Protein AF-A0A816HHM7-F1 (afdb_monomer)

InterPro domains:
  IPR012878 Non-reducing end beta-L-arabinofuranosidase-like, GH127 catalytic domain [PF07944] (20-191)
  IPR049046 Non-reducing end beta-L-arabinofuranosidase-like, GH127 middle domain [PF20736] (207-279)

Sequence (283 aa):
RTSNTDWLLDLMHRIHKVSADWVHTTPTLHNVNFAQGFREPAFYSLVANPLDPTLVQATYQRYEDLVNQYGQFPSGGVAGDEVCRPDHTDPRQGLETCGFAEFMHSFHMLMRVTGDGYWIDRCELIGFNSFPATLDPFVARGTHYITCPNSIQLDDVKKSVFSDDWFPLLAYKPGVHQYRCCPHNYGIGWPYYTEEAWLATYDGGLCASLYTACQVTALVGENTGTKITIIEQTNYPYEENIQFRLQLPASVQFKLYLRIPNWCDKAPTVSINGQVVFDRKNT

Solvent-accessible surface area (backbone atoms only — not comparable to full-atom values): 15962 Å² total; per-residue (Å²): 134,79,80,94,51,70,64,55,57,57,46,50,57,48,48,64,72,72,47,80,54,43,64,86,46,79,84,54,50,36,37,45,65,31,31,65,43,39,52,47,31,39,59,48,39,79,73,44,80,74,78,49,74,64,29,42,50,19,22,53,48,50,52,48,58,48,39,74,67,24,28,89,40,94,36,58,50,38,21,16,36,60,44,46,47,89,98,45,57,52,58,75,35,13,30,28,38,38,25,52,32,34,37,35,52,40,17,51,54,44,24,72,70,68,70,45,64,68,34,41,48,51,25,49,40,23,58,78,42,47,50,57,71,28,35,40,94,84,78,56,63,25,40,29,47,34,48,35,89,57,72,91,72,47,53,90,52,60,48,88,87,50,85,67,46,88,46,36,41,45,19,66,43,58,83,67,78,93,58,60,64,42,84,67,43,48,72,49,37,65,56,49,55,61,62,53,18,58,39,82,41,97,81,25,20,40,28,43,60,47,85,56,66,44,73,50,75,50,64,33,23,75,88,91,36,50,72,33,36,40,38,36,49,43,58,46,94,83,38,93,60,76,46,77,46,78,48,64,91,62,95,79,68,61,51,78,45,70,64,76,58,84,86,59,80,64,64,60,68,42,60,62,98,84,43,77,79,44,45,60,82,83,110

Secondary structure (DSSP, 8-state):
--SS-THHHHHHHHHHHHS--TTT-----BHHHHHHHTTHHHHHTTT-SS--HHHHHHHHHHHHHHHHHH---TTS--S-BSB--TT--STT--EEHHHHHHHHHHHHHHHHHH--HHHHHHHHHHHHTTTGGGB-TTTS-EE-SEE-TT-----SS--TTSS-TTS-TT--EES--S--HHHHHGGGHHHHHHHTTEEE-TTS-EEE-S--SEEEEEEESSTT-EEEEEEEEE-TTS---EEEEEE-SS-----EEE---TT--S--EEEETTEEEEETT--

Mean predicted aligned error: 4.94 Å

Radius of gyration: 21.02 Å; Cα contacts (8 Å, |Δi|>4): 479; chains: 1; bounding box: 55×49×57 Å

Foldseek 3Di:
DDPPCPVVLVVLVVCCVPDDDLLPDQRFQQLLCLLQPLLSLLVSQVSDPPRDPSSLVSSVVSVCVQCVQFVP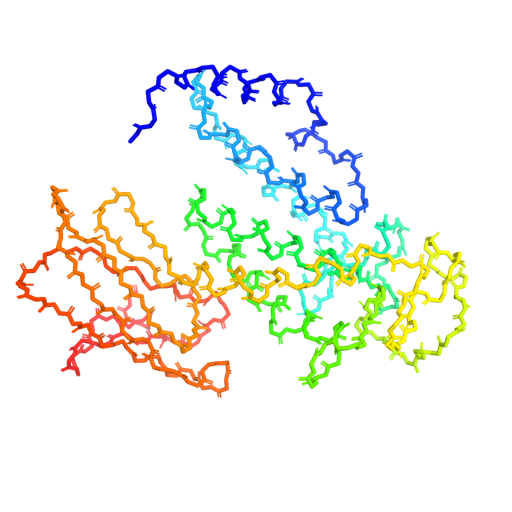QQLLFGLQQRGNDPPRNDQVRFHFLLSLQSLLVSLLVNCVRPVDLVSLLSNVSNVPGVNCQQADPPPRQWGAGTDGPDDPDQDFAFDPPGPDRVGSRSHTDGDDDVDDCNVVRSVNRVVVVQVSCKDQDPQFAIERSDADQDKDWDFGADDPGFTKMWGWDDPPPVDPDIDIDIGGPDDHDGDYHYDDNPVCPAFDWDDDPNHTPDTNVVD

pLDDT: mean 92.55, std 6.87, range [52.69, 98.75]

Structure (mmCIF, N/CA/C/O backbone):
data_AF-A0A816HHM7-F1
#
_entry.id   AF-A0A816HHM7-F1
#
loop_
_atom_site.group_PDB
_atom_site.id
_atom_site.type_symbol
_atom_site.label_atom_id
_atom_site.label_alt_id
_atom_site.label_comp_id
_atom_site.label_asym_id
_atom_site.label_entity_id
_atom_site.label_seq_id
_atom_site.pdbx_PDB_ins_code
_atom_site.Cartn_x
_atom_site.Cartn_y
_atom_site.Cartn_z
_atom_site.occupancy
_atom_site.B_iso_or_equiv
_atom_site.auth_seq_id
_atom_site.auth_comp_id
_atom_site.auth_asym_id
_atom_site.auth_atom_id
_atom_site.pdbx_PDB_model_num
ATOM 1 N N . ARG A 1 1 ? -1.617 20.666 17.199 1.00 52.69 1 ARG A N 1
ATOM 2 C CA . ARG A 1 1 ? -1.460 21.452 15.951 1.00 52.69 1 ARG A CA 1
ATOM 3 C C . ARG A 1 1 ? -0.263 22.370 16.136 1.00 52.69 1 ARG A C 1
ATOM 5 O O . ARG A 1 1 ? -0.174 22.999 17.181 1.00 52.69 1 ARG A O 1
ATOM 12 N N . THR A 1 2 ? 0.668 22.383 15.193 1.00 64.50 2 THR A N 1
ATOM 13 C CA . THR A 1 2 ? 1.826 23.289 15.170 1.00 64.50 2 THR A CA 1
ATOM 14 C C . THR A 1 2 ? 1.366 24.698 14.785 1.00 64.50 2 THR A C 1
ATOM 16 O O . THR A 1 2 ? 0.665 24.858 13.789 1.00 64.50 2 THR A O 1
ATOM 19 N N . SER A 1 3 ? 1.700 25.721 15.573 1.00 82.19 3 SER A N 1
ATOM 20 C CA . SER A 1 3 ? 1.405 27.124 15.239 1.00 82.19 3 SER A CA 1
ATOM 21 C C . SER A 1 3 ? 2.319 27.635 14.113 1.00 82.19 3 SER A C 1
ATOM 23 O O . SER A 1 3 ? 3.412 27.109 13.923 1.00 82.19 3 SER A O 1
ATOM 25 N N . ASN A 1 4 ? 1.879 28.666 13.377 1.00 83.19 4 ASN A N 1
ATOM 26 C CA . ASN A 1 4 ? 2.638 29.335 12.303 1.00 83.19 4 ASN A CA 1
ATOM 27 C C . ASN A 1 4 ? 3.041 28.420 11.128 1.00 83.19 4 ASN A C 1
ATOM 29 O O . ASN A 1 4 ? 4.169 28.483 10.639 1.00 83.19 4 ASN A O 1
ATOM 33 N N . THR A 1 5 ? 2.124 27.560 10.677 1.00 90.06 5 THR A N 1
ATOM 34 C CA . THR A 1 5 ? 2.385 26.583 9.603 1.00 90.06 5 THR A CA 1
ATOM 35 C C . THR A 1 5 ? 1.582 26.809 8.323 1.00 90.06 5 THR A C 1
ATOM 37 O O . THR A 1 5 ? 1.647 25.978 7.427 1.00 90.06 5 THR A O 1
ATOM 40 N N . ASP A 1 6 ? 0.901 27.950 8.176 1.00 87.19 6 ASP A N 1
ATOM 41 C CA . ASP A 1 6 ? 0.088 28.257 6.984 1.00 87.19 6 ASP A CA 1
ATOM 42 C C . ASP A 1 6 ? 0.912 28.243 5.684 1.00 87.19 6 ASP A C 1
ATOM 44 O O . ASP A 1 6 ? 0.425 27.823 4.637 1.00 87.19 6 ASP A O 1
ATOM 48 N N . TRP A 1 7 ? 2.204 28.581 5.770 1.00 92.62 7 TRP A N 1
ATOM 49 C CA . TRP A 1 7 ? 3.147 28.499 4.650 1.00 92.62 7 TRP A CA 1
ATOM 50 C C . TRP A 1 7 ? 3.313 27.074 4.089 1.00 92.62 7 TRP A C 1
ATOM 52 O O . TRP A 1 7 ? 3.766 26.921 2.957 1.00 92.62 7 TRP A O 1
ATOM 62 N N . LEU A 1 8 ? 2.959 26.024 4.847 1.00 92.94 8 LEU A N 1
ATOM 63 C CA . LEU A 1 8 ? 2.966 24.647 4.344 1.00 92.94 8 LEU A CA 1
ATOM 64 C C . LEU A 1 8 ? 1.925 24.453 3.240 1.00 92.94 8 LEU A C 1
ATOM 66 O O . LEU A 1 8 ? 2.198 23.730 2.287 1.00 92.94 8 LEU A O 1
ATOM 70 N N . LEU A 1 9 ? 0.770 25.120 3.327 1.00 92.81 9 LEU A N 1
ATOM 71 C CA . LEU A 1 9 ? -0.239 25.074 2.266 1.00 92.81 9 LEU A CA 1
ATOM 72 C C . LEU A 1 9 ? 0.285 25.772 1.006 1.00 92.81 9 LEU A C 1
ATOM 74 O O . LEU A 1 9 ? 0.238 25.197 -0.079 1.00 92.81 9 LEU A O 1
ATOM 78 N N . ASP A 1 10 ? 0.901 26.950 1.158 1.00 93.75 10 ASP A N 1
ATOM 79 C CA . ASP A 1 10 ? 1.566 27.651 0.050 1.00 93.75 10 ASP A CA 1
ATOM 80 C C . ASP A 1 10 ? 2.675 26.799 -0.586 1.00 93.75 10 ASP A C 1
ATOM 82 O O . ASP A 1 10 ? 2.836 26.780 -1.811 1.00 93.75 10 ASP A O 1
ATOM 86 N N . LEU A 1 11 ? 3.436 26.069 0.237 1.00 94.62 11 LEU A N 1
ATOM 87 C CA . LEU A 1 11 ? 4.440 25.126 -0.238 1.00 94.62 11 LEU A CA 1
ATOM 88 C C . LEU A 1 11 ? 3.793 23.984 -1.029 1.00 94.62 11 LEU A C 1
ATOM 90 O O . LEU A 1 11 ? 4.291 23.672 -2.106 1.00 94.62 11 LEU A O 1
ATOM 94 N N . MET A 1 12 ? 2.694 23.390 -0.557 1.00 95.19 12 MET A N 1
ATOM 95 C CA . MET A 1 12 ? 1.994 22.321 -1.282 1.00 95.19 12 MET A CA 1
ATOM 96 C C . MET A 1 12 ? 1.464 22.806 -2.636 1.00 95.19 12 MET A C 1
ATOM 98 O O . MET A 1 12 ? 1.701 22.148 -3.647 1.00 95.19 12 MET A O 1
ATOM 102 N N . HIS A 1 13 ? 0.853 23.994 -2.698 1.00 96.19 13 HIS A N 1
ATOM 103 C CA . HIS A 1 13 ? 0.442 24.606 -3.968 1.00 96.19 13 HIS A CA 1
ATOM 104 C C . HIS A 1 13 ? 1.627 24.847 -4.904 1.00 96.19 13 HIS A C 1
ATOM 106 O O . HIS A 1 13 ? 1.534 24.616 -6.112 1.00 96.19 13 HIS A O 1
ATOM 112 N N . ARG A 1 14 ? 2.765 25.300 -4.362 1.00 96.62 14 ARG A N 1
ATOM 113 C CA . ARG A 1 14 ? 3.982 25.495 -5.151 1.00 96.62 14 ARG A CA 1
ATOM 114 C C . ARG A 1 14 ? 4.526 24.170 -5.674 1.00 96.62 14 ARG A C 1
ATOM 116 O O . ARG A 1 14 ? 4.839 24.120 -6.856 1.00 96.62 14 ARG A O 1
ATOM 123 N N . ILE A 1 15 ? 4.630 23.139 -4.833 1.00 95.94 15 ILE A N 1
ATOM 124 C CA . ILE A 1 15 ? 5.111 21.804 -5.216 1.00 95.94 15 ILE A CA 1
ATOM 125 C C . ILE A 1 15 ? 4.237 21.246 -6.332 1.00 95.94 15 ILE A C 1
ATOM 127 O O . ILE A 1 15 ? 4.787 20.892 -7.368 1.00 95.94 15 ILE A O 1
ATOM 131 N N . HIS A 1 16 ? 2.913 21.256 -6.176 1.00 97.12 16 HIS A N 1
ATOM 132 C CA . HIS A 1 16 ? 1.995 20.766 -7.204 1.00 97.12 16 HIS A CA 1
ATOM 133 C C . HIS A 1 16 ? 2.177 21.512 -8.535 1.00 97.12 16 HIS A C 1
ATOM 135 O O . HIS A 1 16 ? 2.298 20.908 -9.595 1.00 97.12 16 HIS A O 1
ATOM 141 N N . LYS A 1 17 ? 2.298 22.846 -8.482 1.00 96.81 17 LYS A N 1
ATOM 142 C CA . LYS A 1 17 ? 2.442 23.691 -9.676 1.00 96.81 17 LYS A CA 1
ATOM 143 C C . LYS A 1 17 ? 3.755 23.485 -10.443 1.00 96.81 17 LYS A C 1
ATOM 145 O O . LYS A 1 17 ? 3.784 23.737 -11.645 1.00 96.81 17 LYS A O 1
ATOM 150 N N . VAL A 1 18 ? 4.853 23.160 -9.758 1.00 96.56 18 VAL A N 1
ATOM 151 C CA . VAL A 1 18 ? 6.203 23.119 -10.365 1.00 96.56 18 VAL A CA 1
ATOM 152 C C . VAL A 1 18 ? 6.774 21.711 -10.514 1.00 96.56 18 VAL A C 1
ATOM 154 O O . VAL A 1 18 ? 7.816 21.551 -11.147 1.00 96.56 18 VAL A O 1
ATOM 157 N N . SER A 1 19 ? 6.129 20.711 -9.916 1.00 95.12 19 SER A N 1
ATOM 158 C CA . SER A 1 19 ? 6.489 19.303 -10.075 1.00 95.12 19 SER A CA 1
ATOM 159 C C . SER A 1 19 ? 6.089 18.775 -11.450 1.00 95.12 19 SER A C 1
ATOM 161 O O . SER A 1 19 ? 5.414 19.442 -12.234 1.00 95.12 19 SER A O 1
ATOM 163 N N . ALA A 1 20 ? 6.530 17.555 -11.748 1.00 96.19 20 ALA A N 1
ATOM 164 C CA . ALA A 1 20 ? 6.079 16.833 -12.924 1.00 96.19 20 ALA A CA 1
ATOM 165 C C . ALA A 1 20 ? 4.549 16.645 -12.904 1.00 96.19 20 ALA A C 1
ATOM 167 O O . ALA A 1 20 ? 3.965 16.392 -11.852 1.00 96.19 20 ALA A O 1
ATOM 168 N N . ASP A 1 21 ? 3.918 16.758 -14.072 1.00 97.31 21 ASP A N 1
ATOM 169 C CA . ASP A 1 21 ? 2.462 16.717 -14.215 1.00 97.31 21 ASP A CA 1
ATOM 170 C C . ASP A 1 21 ? 1.926 15.279 -14.177 1.00 97.31 21 ASP A C 1
ATOM 172 O O . ASP A 1 21 ? 1.822 14.603 -15.203 1.00 97.31 21 ASP A O 1
ATOM 176 N N . TRP A 1 22 ? 1.568 14.823 -12.979 1.00 97.81 22 TRP A N 1
ATOM 177 C CA . TRP A 1 22 ? 0.909 13.533 -12.755 1.00 97.81 22 TRP A CA 1
ATOM 178 C C . TRP A 1 22 ? -0.611 13.576 -12.976 1.00 97.81 22 TRP A C 1
ATOM 180 O O . TRP A 1 22 ? -1.252 12.526 -13.078 1.00 97.81 22 TRP A O 1
ATOM 190 N N . VAL A 1 23 ? -1.202 14.772 -13.084 1.00 97.88 23 VAL A N 1
ATOM 191 C CA . VAL A 1 23 ? -2.650 14.938 -13.279 1.00 97.88 23 VAL A CA 1
ATOM 192 C C . VAL A 1 23 ? -3.034 14.553 -14.705 1.00 97.88 23 VAL A C 1
ATOM 194 O O . VAL A 1 23 ? -4.015 13.838 -14.925 1.00 97.88 23 VAL A O 1
ATOM 197 N N . HIS A 1 24 ? -2.239 14.982 -15.684 1.00 96.62 24 HIS A N 1
ATOM 198 C CA . HIS A 1 24 ? -2.575 14.829 -17.098 1.00 96.62 24 HIS A CA 1
ATOM 199 C C . HIS A 1 24 ? -1.646 13.882 -17.859 1.00 96.62 24 HIS A C 1
ATOM 201 O O . HIS A 1 24 ? -2.008 13.426 -18.943 1.00 96.62 24 HIS A O 1
ATOM 207 N N . THR A 1 25 ? -0.466 13.568 -17.320 1.00 96.38 25 THR A N 1
ATOM 208 C CA . THR A 1 25 ? 0.551 12.779 -18.031 1.00 96.38 25 THR A CA 1
ATOM 209 C C . THR A 1 25 ? 1.164 11.693 -17.150 1.00 96.38 25 THR A C 1
ATOM 211 O O . THR A 1 25 ? 0.942 11.668 -15.945 1.00 96.38 25 THR A O 1
ATOM 214 N N . THR A 1 26 ? 1.957 10.801 -17.752 1.00 95.75 26 THR A N 1
ATOM 215 C CA . THR A 1 26 ? 2.851 9.878 -17.034 1.00 95.75 26 THR A CA 1
ATOM 216 C C . THR A 1 26 ? 4.290 10.342 -17.265 1.00 95.75 26 THR A C 1
ATOM 218 O O . THR A 1 26 ? 4.885 9.978 -18.281 1.00 95.75 26 THR A O 1
ATOM 221 N N . PRO A 1 27 ? 4.862 11.176 -16.375 1.00 96.19 27 PRO A N 1
ATOM 222 C CA . PRO A 1 27 ? 6.144 11.836 -16.623 1.00 96.19 27 PRO A CA 1
ATOM 223 C C . PRO A 1 27 ? 7.339 10.886 -16.728 1.00 96.19 27 PRO A C 1
ATOM 225 O O . PRO A 1 27 ? 8.380 11.254 -17.268 1.00 96.19 27 PRO A O 1
ATOM 228 N N . THR A 1 28 ? 7.223 9.681 -16.172 1.00 96.00 28 THR A N 1
ATOM 229 C CA . THR A 1 28 ? 8.292 8.685 -16.161 1.00 96.00 28 THR A CA 1
ATOM 230 C C . THR A 1 28 ? 7.727 7.278 -16.033 1.00 96.00 28 THR A C 1
ATOM 232 O O . THR A 1 28 ? 6.727 7.066 -15.352 1.00 96.00 28 THR A O 1
ATOM 235 N N . LEU A 1 29 ? 8.392 6.320 -16.678 1.00 95.25 29 LEU A N 1
ATOM 236 C CA . LEU A 1 29 ? 8.138 4.883 -16.533 1.00 95.25 29 LEU A CA 1
ATOM 237 C C . LEU A 1 29 ? 9.198 4.183 -15.670 1.00 95.25 29 LEU A C 1
ATOM 239 O O . LEU A 1 29 ? 9.160 2.962 -15.527 1.00 95.25 29 LEU A O 1
ATOM 243 N N . HIS A 1 30 ? 10.135 4.944 -15.096 1.00 95.44 30 HIS A N 1
ATOM 244 C CA . HIS A 1 30 ? 11.059 4.438 -14.088 1.00 95.44 30 HIS A CA 1
ATOM 245 C C . HIS A 1 30 ? 10.267 4.028 -12.853 1.00 95.44 30 HIS A C 1
ATOM 247 O O . HIS A 1 30 ? 9.609 4.871 -12.240 1.00 95.44 30 HIS A O 1
ATOM 253 N N . ASN A 1 31 ? 10.333 2.756 -12.472 1.00 94.19 31 ASN A N 1
ATOM 254 C CA . ASN A 1 31 ? 9.347 2.167 -11.573 1.00 94.19 31 ASN A CA 1
ATOM 255 C C . ASN A 1 31 ? 9.294 2.843 -10.183 1.00 94.19 31 ASN A C 1
ATOM 257 O O . ASN A 1 31 ? 8.201 3.141 -9.711 1.00 94.19 31 ASN A O 1
ATOM 261 N N . VAL A 1 32 ? 10.439 3.193 -9.580 1.00 95.88 32 VAL A N 1
ATOM 262 C CA . VAL A 1 32 ? 10.504 3.899 -8.286 1.00 95.88 32 VAL A CA 1
ATOM 263 C C . VAL A 1 32 ? 9.913 5.300 -8.383 1.00 95.88 32 VAL A C 1
ATOM 265 O O . VAL A 1 32 ? 9.048 5.665 -7.590 1.00 95.88 32 VAL A O 1
ATOM 268 N N . ASN A 1 33 ? 10.339 6.079 -9.381 1.00 97.00 33 ASN A N 1
ATOM 269 C CA . ASN A 1 33 ? 9.835 7.436 -9.577 1.00 97.00 33 ASN A CA 1
ATOM 270 C C . ASN A 1 33 ? 8.333 7.430 -9.873 1.00 97.00 33 ASN A C 1
ATOM 272 O O . ASN A 1 33 ? 7.608 8.301 -9.395 1.00 97.00 33 ASN A O 1
ATOM 276 N N . PHE A 1 34 ? 7.864 6.438 -10.637 1.00 98.06 34 PHE A N 1
ATOM 277 C CA . PHE A 1 34 ? 6.444 6.232 -10.857 1.00 98.06 34 PHE A CA 1
ATOM 278 C C . PHE A 1 34 ? 5.738 5.951 -9.539 1.00 98.06 34 PHE A C 1
ATOM 280 O O . PHE A 1 34 ? 4.826 6.697 -9.194 1.00 98.06 34 PHE A O 1
ATOM 287 N N . ALA A 1 35 ? 6.177 4.929 -8.794 1.00 97.44 35 ALA A N 1
ATOM 288 C CA . ALA A 1 35 ? 5.575 4.524 -7.530 1.00 97.44 35 ALA A CA 1
ATOM 289 C C . ALA A 1 35 ? 5.464 5.709 -6.560 1.00 97.44 35 ALA A C 1
ATOM 291 O O . ALA A 1 35 ? 4.410 5.923 -5.979 1.00 97.44 35 ALA A O 1
ATOM 292 N N . GLN A 1 36 ? 6.493 6.548 -6.458 1.00 97.06 36 GLN A N 1
ATOM 293 C CA . GLN A 1 36 ? 6.476 7.731 -5.597 1.00 97.06 36 GLN A CA 1
ATOM 294 C C . GLN A 1 36 ? 5.597 8.874 -6.117 1.00 97.06 36 GLN A C 1
ATOM 296 O O . GLN A 1 36 ? 5.026 9.617 -5.314 1.00 97.06 36 GLN A O 1
ATOM 301 N N . GLY A 1 37 ? 5.531 9.052 -7.438 1.00 97.75 37 GLY A N 1
ATOM 302 C CA . GLY A 1 37 ? 4.933 10.218 -8.080 1.00 97.75 37 GLY A CA 1
ATOM 303 C C . GLY A 1 37 ? 3.437 10.097 -8.354 1.00 97.75 37 GLY A C 1
ATOM 304 O O . GLY A 1 37 ? 2.714 11.071 -8.162 1.00 97.75 37 GLY A O 1
ATOM 305 N N . PHE A 1 38 ? 2.939 8.915 -8.734 1.00 98.25 38 PHE A N 1
ATOM 306 C CA . PHE A 1 38 ? 1.550 8.761 -9.200 1.00 98.25 38 PHE A CA 1
ATOM 307 C C . PHE A 1 38 ? 0.497 9.136 -8.144 1.00 98.25 38 PHE A C 1
ATOM 309 O O . PHE A 1 38 ? -0.617 9.507 -8.499 1.00 98.25 38 PHE A O 1
ATOM 316 N N . ARG A 1 39 ? 0.859 9.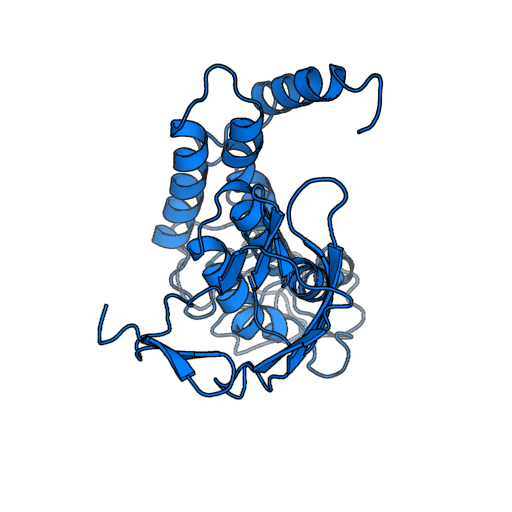061 -6.856 1.00 97.88 39 ARG A N 1
ATOM 317 C CA . ARG A 1 39 ? 0.016 9.431 -5.707 1.00 97.88 39 ARG A CA 1
ATOM 318 C C . ARG A 1 39 ? -0.127 10.940 -5.490 1.00 97.88 39 ARG A C 1
ATOM 320 O O . ARG A 1 39 ? -0.976 11.351 -4.702 1.00 97.88 39 ARG A O 1
ATOM 327 N N . GLU A 1 40 ? 0.716 11.760 -6.120 1.00 97.75 40 GLU A N 1
ATOM 328 C CA . GLU A 1 40 ? 0.778 13.207 -5.876 1.00 97.75 40 GLU A CA 1
ATOM 329 C C . GLU A 1 40 ? -0.578 13.913 -6.055 1.00 97.75 40 GLU A C 1
ATOM 331 O O . GLU A 1 40 ? -0.956 14.645 -5.135 1.00 97.75 40 GLU A O 1
ATOM 336 N N . PRO A 1 41 ? -1.373 13.649 -7.114 1.00 98.19 41 PRO A N 1
ATOM 337 C CA . PRO A 1 41 ? -2.644 14.342 -7.299 1.00 98.19 41 PRO A CA 1
ATOM 338 C C . PRO A 1 41 ? -3.637 14.095 -6.153 1.00 98.19 41 PRO A C 1
ATOM 340 O O . PRO A 1 41 ? -4.251 15.037 -5.652 1.00 98.19 41 PRO A O 1
ATOM 343 N N . ALA A 1 42 ? -3.755 12.855 -5.663 1.00 97.94 42 ALA A N 1
ATOM 344 C CA . ALA A 1 42 ? -4.599 12.535 -4.509 1.00 97.94 42 ALA A CA 1
ATOM 345 C C . ALA A 1 42 ? -4.097 13.207 -3.218 1.00 97.94 42 ALA A C 1
ATOM 347 O O . ALA A 1 42 ? -4.888 13.629 -2.381 1.00 97.94 42 ALA A O 1
ATOM 348 N N . PHE A 1 43 ? -2.784 13.364 -3.048 1.00 96.44 43 PHE A N 1
ATOM 349 C CA . PHE A 1 43 ? -2.240 14.123 -1.919 1.00 96.44 43 PHE A CA 1
ATOM 350 C C . PHE A 1 43 ? -2.593 15.606 -2.009 1.00 96.44 43 PHE A C 1
ATOM 352 O O . PHE A 1 43 ? -3.006 16.212 -1.017 1.00 96.44 43 PHE A O 1
ATOM 359 N N . TYR A 1 44 ? -2.464 16.187 -3.199 1.00 97.69 44 TYR A N 1
ATOM 360 C CA . TYR A 1 44 ? -2.808 17.581 -3.428 1.00 97.69 44 TYR A CA 1
ATOM 361 C C . TYR A 1 44 ? -4.309 17.854 -3.240 1.00 97.69 44 TYR A C 1
ATOM 363 O O . TYR A 1 44 ? -4.682 18.922 -2.748 1.00 97.69 44 TYR A O 1
ATOM 371 N N . SER A 1 45 ? -5.181 16.879 -3.521 1.00 97.12 45 SER A N 1
ATOM 372 C CA . SER A 1 45 ? -6.630 17.041 -3.342 1.00 97.12 45 SER A CA 1
ATOM 373 C C . SER A 1 45 ? -7.045 17.348 -1.898 1.00 97.12 45 SER A C 1
ATOM 375 O O . SER A 1 45 ? -8.115 17.912 -1.691 1.00 97.12 45 SER A O 1
ATOM 377 N N . LEU A 1 46 ? -6.212 17.024 -0.899 1.00 94.56 46 LEU A N 1
ATOM 378 C CA . LEU A 1 46 ? -6.463 17.356 0.511 1.00 94.56 46 LEU A CA 1
AT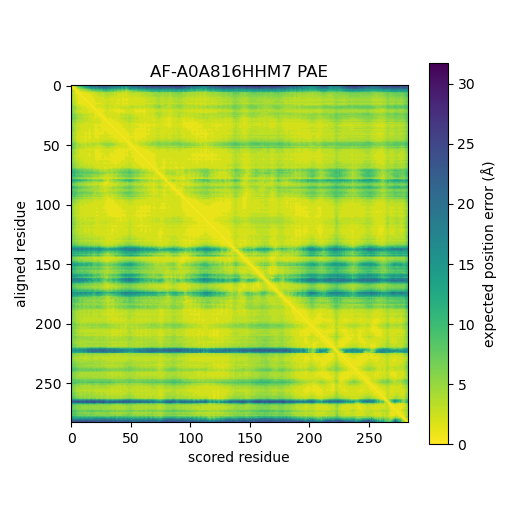OM 379 C C . LEU A 1 46 ? -6.397 18.861 0.810 1.00 94.56 46 LEU A C 1
ATOM 381 O O . LEU A 1 46 ? -6.958 19.308 1.811 1.00 94.56 46 LEU A O 1
ATOM 385 N N . VAL A 1 47 ? -5.688 19.633 -0.018 1.00 94.94 47 VAL A N 1
ATOM 386 C CA . VAL A 1 47 ? -5.482 21.081 0.168 1.00 94.94 47 VAL A CA 1
ATOM 387 C C . VAL A 1 47 ? -6.020 21.919 -0.990 1.00 94.94 47 VAL A C 1
ATOM 389 O O . VAL A 1 47 ? -6.015 23.147 -0.913 1.00 94.94 47 VAL A O 1
ATOM 392 N N . ALA A 1 48 ? -6.493 21.280 -2.062 1.00 95.88 48 ALA A N 1
ATOM 393 C CA . ALA A 1 48 ? -7.113 21.953 -3.192 1.00 95.88 48 ALA A CA 1
ATOM 394 C C . ALA A 1 48 ? -8.371 22.727 -2.757 1.00 95.88 48 ALA A C 1
ATOM 396 O O . ALA A 1 48 ? -9.247 22.204 -2.066 1.00 95.88 48 ALA A O 1
ATOM 397 N N . ASN A 1 49 ? -8.457 23.990 -3.176 1.00 92.75 49 ASN A N 1
ATOM 398 C CA . ASN A 1 49 ? -9.599 24.856 -2.912 1.00 92.75 49 ASN A CA 1
ATOM 399 C C . ASN A 1 49 ? -9.901 25.723 -4.155 1.00 92.75 49 ASN A C 1
ATOM 401 O O . ASN A 1 49 ? -9.068 26.565 -4.501 1.00 92.75 49 ASN A O 1
ATOM 405 N N . PRO A 1 50 ? -11.060 25.553 -4.827 1.00 94.31 50 PRO A N 1
ATOM 406 C CA . PRO A 1 50 ? -12.147 24.627 -4.488 1.00 94.31 50 PRO A CA 1
ATOM 407 C C . PRO A 1 50 ? -11.730 23.152 -4.595 1.00 94.31 50 PRO A C 1
ATOM 409 O O . PRO A 1 50 ? -10.748 22.827 -5.259 1.00 94.31 50 PRO A O 1
ATOM 412 N N . LEU A 1 51 ? -12.485 22.271 -3.927 1.00 93.75 51 LEU A N 1
ATOM 413 C CA . LEU A 1 51 ? -12.302 20.823 -4.030 1.00 93.75 51 LEU A CA 1
ATOM 414 C C . LEU A 1 51 ? -12.419 20.391 -5.499 1.00 93.75 51 LEU A C 1
ATOM 416 O O . LEU A 1 51 ? -13.408 20.715 -6.158 1.00 93.75 51 LEU A O 1
ATOM 420 N N . ASP A 1 52 ? -11.442 19.621 -5.973 1.00 95.38 52 ASP A N 1
ATOM 421 C CA . ASP A 1 52 ? -11.419 19.070 -7.325 1.00 95.38 52 ASP A CA 1
ATOM 422 C C . ASP A 1 52 ? -11.364 17.530 -7.274 1.00 95.38 52 ASP A C 1
ATOM 424 O O . ASP A 1 52 ? -10.319 16.958 -6.945 1.00 95.38 52 ASP A O 1
ATOM 428 N N . PRO A 1 53 ? -12.473 16.828 -7.581 1.00 92.25 53 PRO A N 1
ATOM 429 C CA . PRO A 1 53 ? -12.508 15.366 -7.559 1.00 92.25 53 PRO A CA 1
ATOM 430 C C . PRO A 1 53 ? -11.657 14.723 -8.667 1.00 92.25 53 PRO A C 1
ATOM 432 O O . PRO A 1 53 ? -11.304 13.547 -8.554 1.00 92.25 53 PRO A O 1
ATOM 435 N N . THR A 1 54 ? -11.292 15.467 -9.718 1.00 97.25 54 THR A N 1
ATOM 436 C CA . THR A 1 54 ? -10.487 14.932 -10.827 1.00 97.25 54 THR A CA 1
ATOM 437 C C . THR A 1 54 ? -9.053 14.618 -10.404 1.00 97.25 54 THR A C 1
ATOM 439 O O . THR A 1 54 ? -8.419 13.750 -10.997 1.00 97.25 54 THR A O 1
ATOM 442 N N . LEU A 1 55 ? -8.559 15.242 -9.329 1.00 98.31 55 LEU A N 1
ATOM 443 C CA . LEU A 1 55 ? -7.232 14.986 -8.770 1.00 98.31 55 LEU A CA 1
ATOM 444 C C . LEU A 1 55 ? -7.098 13.558 -8.228 1.00 98.31 55 LEU A C 1
ATOM 446 O O . LEU A 1 55 ? -6.150 12.846 -8.560 1.00 98.31 55 LEU A O 1
ATOM 450 N N . VAL A 1 56 ? -8.072 13.100 -7.436 1.00 98.12 56 VAL A N 1
ATOM 451 C CA . VAL A 1 56 ? -8.080 11.711 -6.953 1.00 98.12 56 VAL A CA 1
ATOM 452 C C . VAL A 1 56 ? -8.208 10.767 -8.145 1.00 98.12 56 VAL A C 1
ATOM 454 O O . VAL A 1 56 ? -7.412 9.840 -8.269 1.00 98.12 56 VAL A O 1
ATOM 457 N N . GLN A 1 57 ? -9.131 11.044 -9.071 1.00 98.19 57 GLN A N 1
ATOM 458 C CA . GLN A 1 57 ? -9.316 10.231 -10.275 1.00 98.19 57 GLN A CA 1
ATOM 459 C C . GLN A 1 57 ? -8.037 10.120 -11.118 1.00 98.19 57 GLN A C 1
ATOM 461 O O . GLN A 1 57 ? -7.735 9.040 -11.619 1.00 98.19 57 GLN A O 1
ATOM 466 N N . ALA A 1 58 ? -7.255 11.195 -11.243 1.00 98.38 58 ALA A N 1
ATOM 467 C CA . ALA A 1 58 ? -5.995 11.171 -11.974 1.00 98.38 58 ALA A CA 1
ATOM 468 C C . ALA A 1 58 ? -5.011 10.156 -11.379 1.00 98.38 58 ALA A C 1
ATOM 470 O O . ALA A 1 58 ? -4.388 9.413 -12.130 1.00 98.38 58 ALA A O 1
ATOM 471 N N . THR A 1 59 ? -4.929 10.053 -10.049 1.00 98.50 59 THR A N 1
ATOM 472 C CA . THR A 1 59 ? -4.080 9.054 -9.373 1.00 98.50 59 THR A CA 1
ATOM 473 C C . THR A 1 59 ? -4.476 7.623 -9.742 1.00 98.50 59 THR A C 1
ATOM 475 O O . THR A 1 59 ? -3.610 6.816 -10.086 1.00 98.50 59 THR A O 1
ATOM 478 N N . TYR A 1 60 ? -5.779 7.315 -9.720 1.00 98.44 60 TYR A N 1
ATOM 479 C CA . TYR A 1 60 ? -6.288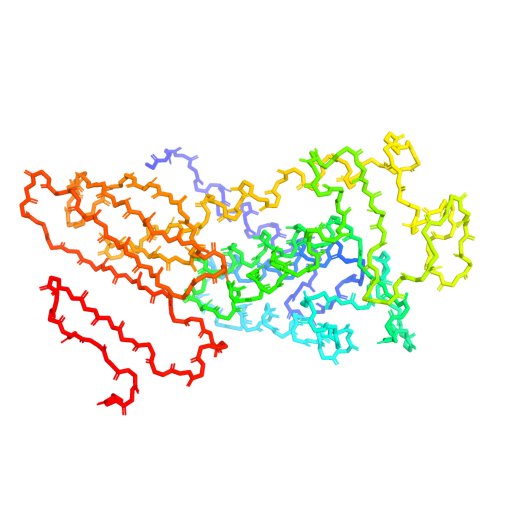 6.008 -10.154 1.00 98.44 60 TYR A CA 1
ATOM 480 C C . TYR A 1 60 ? -5.949 5.758 -11.618 1.00 98.44 60 TYR A C 1
ATOM 482 O O . TYR A 1 60 ? -5.346 4.736 -11.928 1.00 98.44 60 TYR A O 1
ATOM 490 N N . GLN A 1 61 ? -6.240 6.723 -12.493 1.00 98.38 61 GLN A N 1
ATOM 491 C CA . GLN A 1 61 ? -5.983 6.592 -13.922 1.00 98.38 61 GLN A CA 1
ATOM 492 C C . GLN A 1 61 ? -4.502 6.329 -14.211 1.00 98.38 61 GLN A C 1
ATOM 494 O O . GLN A 1 61 ? -4.198 5.432 -14.986 1.00 98.38 61 GLN A O 1
ATOM 499 N N . ARG A 1 62 ? -3.566 7.050 -13.572 1.00 98.06 62 ARG A N 1
ATOM 500 C CA . ARG A 1 62 ? -2.123 6.799 -13.748 1.00 98.06 62 ARG A CA 1
ATOM 501 C C . ARG A 1 62 ? -1.757 5.372 -13.383 1.00 98.06 62 ARG A C 1
ATOM 503 O O . ARG A 1 62 ? -1.068 4.704 -14.151 1.00 98.06 62 ARG A O 1
ATOM 510 N N . TYR A 1 63 ? -2.209 4.911 -12.221 1.00 97.94 63 TYR A N 1
ATOM 511 C CA . TYR A 1 63 ? -1.918 3.557 -11.775 1.00 97.94 63 TYR A CA 1
ATOM 512 C C . TYR A 1 63 ? -2.537 2.505 -12.701 1.00 97.94 63 TYR A C 1
ATOM 514 O O . TYR A 1 63 ? -1.851 1.562 -13.084 1.00 97.94 63 TYR A O 1
ATOM 522 N N . GLU A 1 64 ? -3.797 2.692 -13.100 1.00 97.25 64 GLU A N 1
ATOM 523 C CA . GLU A 1 64 ? -4.518 1.828 -14.037 1.00 97.25 64 GLU A CA 1
ATOM 524 C C . GLU A 1 64 ? -3.838 1.764 -15.404 1.00 97.25 64 GLU A C 1
ATOM 526 O O . GLU A 1 64 ? -3.630 0.668 -15.919 1.00 97.25 64 GLU A O 1
ATOM 531 N N . ASP A 1 65 ? -3.424 2.902 -15.967 1.00 96.88 65 ASP A N 1
ATOM 532 C CA . ASP A 1 65 ? -2.676 2.970 -17.227 1.00 96.88 65 ASP A CA 1
ATOM 533 C C . ASP A 1 65 ? -1.416 2.085 -17.152 1.00 96.88 65 ASP A C 1
ATOM 535 O O . ASP A 1 65 ? -1.157 1.277 -18.049 1.00 96.88 65 ASP A O 1
ATOM 539 N N . LEU A 1 66 ? -0.667 2.175 -16.042 1.00 96.69 66 LEU A N 1
ATOM 540 C CA . LEU A 1 66 ? 0.525 1.361 -15.813 1.00 96.69 66 LEU A CA 1
ATOM 541 C C . LEU A 1 66 ? 0.189 -0.132 -15.701 1.00 96.69 66 LEU A C 1
ATOM 543 O O . LEU A 1 66 ? 0.805 -0.948 -16.386 1.00 96.69 66 LEU A O 1
ATOM 547 N N . VAL A 1 67 ? -0.753 -0.518 -14.835 1.00 95.56 67 VAL A N 1
ATOM 548 C CA . VAL A 1 67 ? -1.032 -1.944 -14.586 1.00 95.56 67 VAL A CA 1
ATOM 549 C C . VAL A 1 67 ? -1.768 -2.613 -15.744 1.00 95.56 67 VAL A C 1
ATOM 551 O O . VAL A 1 67 ? -1.552 -3.797 -15.989 1.00 95.56 67 VAL A O 1
ATOM 554 N N . ASN A 1 68 ? -2.573 -1.877 -16.510 1.00 95.44 68 ASN A N 1
ATOM 555 C CA . ASN A 1 68 ? -3.217 -2.403 -17.713 1.00 95.44 68 ASN A CA 1
ATOM 556 C C . ASN A 1 68 ? -2.186 -2.755 -18.785 1.00 95.44 68 ASN A C 1
ATOM 558 O O . ASN A 1 68 ? -2.363 -3.736 -19.508 1.00 95.44 68 ASN A O 1
ATOM 562 N N . GLN A 1 69 ? -1.101 -1.982 -18.875 1.00 95.44 69 GLN A N 1
ATOM 563 C CA . GLN A 1 69 ? -0.045 -2.231 -19.845 1.00 95.44 69 GLN A CA 1
ATOM 564 C C . GLN A 1 69 ? 1.006 -3.223 -19.334 1.00 95.44 69 GLN A C 1
ATOM 566 O O . GLN A 1 69 ? 1.353 -4.141 -20.068 1.00 95.44 69 GLN A O 1
ATOM 571 N N . TYR A 1 70 ? 1.460 -3.100 -18.086 1.00 96.25 70 TYR A N 1
ATOM 572 C CA . TYR A 1 70 ? 2.623 -3.830 -17.558 1.00 96.25 70 TYR A CA 1
ATOM 573 C C . TYR A 1 70 ? 2.318 -4.722 -16.343 1.00 96.25 70 TYR A C 1
ATOM 575 O O . TYR A 1 70 ? 3.205 -5.410 -15.851 1.00 96.25 70 TYR A O 1
ATOM 583 N N . GLY A 1 71 ? 1.100 -4.703 -15.802 1.00 93.69 71 GLY A N 1
ATOM 584 C CA . GLY A 1 71 ? 0.746 -5.307 -14.512 1.00 93.69 71 GLY A CA 1
ATOM 585 C C . GLY A 1 71 ? 0.230 -6.741 -14.570 1.00 93.69 71 GLY A C 1
ATOM 586 O O . GLY A 1 71 ? -0.439 -7.175 -13.635 1.00 93.69 71 GLY A O 1
ATOM 587 N N . GLN A 1 72 ? 0.521 -7.504 -15.627 1.00 88.38 72 GLN A N 1
ATOM 588 C CA . GLN A 1 72 ? 0.014 -8.876 -15.820 1.00 88.38 72 GLN A CA 1
ATOM 589 C C . GLN A 1 72 ? 0.670 -9.903 -14.876 1.00 88.38 72 GLN A C 1
ATOM 591 O O . GLN A 1 72 ? 0.621 -11.111 -15.113 1.00 88.38 72 GLN A O 1
ATOM 596 N N . PHE A 1 73 ? 1.328 -9.433 -13.816 1.00 89.62 73 PHE A N 1
ATOM 597 C CA . PHE A 1 73 ? 2.097 -10.247 -12.892 1.00 89.62 73 PHE A CA 1
ATOM 598 C C . PHE A 1 73 ? 1.208 -10.595 -11.694 1.00 89.62 73 PHE A C 1
ATOM 600 O O . PHE A 1 73 ? 0.779 -9.695 -10.965 1.00 89.62 73 PHE A O 1
ATOM 607 N N . PRO A 1 74 ? 0.935 -11.890 -11.445 1.00 86.75 74 PRO A N 1
ATOM 608 C CA . PRO A 1 74 ? -0.029 -12.307 -10.425 1.00 86.75 74 PRO A CA 1
ATOM 609 C C . PRO A 1 74 ? 0.393 -11.913 -9.003 1.00 86.75 74 PRO A C 1
ATOM 611 O O . PRO A 1 74 ? -0.441 -11.851 -8.111 1.00 86.75 74 PRO A O 1
ATOM 614 N N . SER A 1 75 ? 1.674 -11.610 -8.795 1.00 89.50 75 SER A N 1
ATOM 615 C CA . SER A 1 75 ? 2.254 -11.197 -7.518 1.00 89.50 75 SER A CA 1
ATOM 616 C C . SER A 1 75 ? 2.152 -9.690 -7.229 1.00 89.50 75 SER A C 1
ATOM 618 O O . SER A 1 75 ? 2.753 -9.209 -6.270 1.00 89.50 75 SER A O 1
ATOM 620 N N . GLY A 1 76 ? 1.423 -8.928 -8.055 1.00 90.50 76 GLY A N 1
ATOM 621 C CA . GLY A 1 76 ? 1.126 -7.506 -7.827 1.00 90.50 76 GLY A CA 1
ATOM 622 C C . GLY A 1 76 ? 2.155 -6.512 -8.374 1.00 90.50 76 GLY A C 1
ATOM 623 O O . GLY A 1 76 ? 1.918 -5.307 -8.300 1.00 90.50 76 GLY A O 1
ATOM 624 N N . GLY A 1 77 ? 3.263 -6.994 -8.942 1.00 90.69 77 GLY A N 1
ATOM 625 C CA . GLY A 1 77 ? 4.271 -6.165 -9.610 1.00 90.69 77 GLY A CA 1
ATOM 626 C C . GLY A 1 77 ? 3.880 -5.712 -11.019 1.00 90.69 77 GLY A C 1
ATOM 627 O O . GLY A 1 77 ? 2.788 -5.998 -11.510 1.00 90.69 77 GLY A O 1
ATOM 628 N N . VAL A 1 78 ? 4.817 -5.032 -11.681 1.00 94.31 78 VAL A N 1
ATOM 629 C CA . VAL A 1 78 ? 4.740 -4.680 -13.105 1.00 94.31 78 VAL A CA 1
ATOM 630 C C . VAL A 1 78 ? 5.995 -5.157 -13.840 1.00 94.31 78 VAL A C 1
ATOM 632 O O . VAL A 1 78 ? 7.044 -5.335 -13.219 1.00 94.31 78 VAL A O 1
ATOM 635 N N . ALA A 1 79 ? 5.889 -5.345 -15.154 1.00 93.81 79 ALA A N 1
ATOM 636 C CA . ALA A 1 79 ? 6.982 -5.598 -16.090 1.00 93.81 79 ALA A CA 1
ATOM 637 C C . ALA A 1 79 ? 7.841 -4.334 -16.266 1.00 93.81 79 ALA A C 1
ATOM 639 O O . ALA A 1 79 ? 7.792 -3.653 -17.291 1.00 93.81 79 ALA A O 1
ATOM 640 N N . GLY A 1 80 ? 8.549 -3.970 -15.200 1.00 89.44 80 GLY A N 1
ATOM 641 C CA . GLY A 1 80 ? 9.147 -2.656 -15.044 1.00 89.44 80 GLY A CA 1
ATOM 642 C C . GLY A 1 80 ? 10.642 -2.581 -15.280 1.00 89.44 80 GLY A C 1
ATOM 643 O O . GLY A 1 80 ? 11.112 -1.474 -15.465 1.00 89.44 80 GLY A O 1
ATOM 644 N N . ASP A 1 81 ? 11.389 -3.683 -15.245 1.00 87.69 81 ASP A N 1
ATOM 645 C CA . ASP A 1 81 ? 12.853 -3.667 -15.122 1.00 87.69 81 ASP A CA 1
ATOM 646 C C . ASP A 1 81 ? 13.288 -2.580 -14.123 1.00 87.69 81 ASP A C 1
ATOM 648 O O . ASP A 1 81 ? 12.799 -2.586 -12.995 1.00 87.69 81 ASP A O 1
ATOM 652 N N . GLU A 1 82 ? 14.116 -1.620 -14.546 1.00 88.25 82 GLU A N 1
ATOM 653 C CA . GLU A 1 82 ? 14.223 -0.285 -13.935 1.00 88.25 82 GLU A CA 1
ATOM 654 C C . GLU A 1 82 ? 13.178 0.689 -14.512 1.00 88.25 82 GLU A C 1
ATOM 656 O O . GLU A 1 82 ? 12.542 1.466 -13.795 1.00 88.25 82 GLU A O 1
ATOM 661 N N . VAL A 1 83 ? 12.989 0.634 -15.833 1.00 92.12 83 VAL A N 1
ATOM 662 C CA . VAL A 1 83 ? 12.054 1.455 -16.605 1.00 92.12 83 VAL A CA 1
ATOM 663 C C . VAL A 1 83 ? 11.145 0.548 -17.425 1.00 92.12 83 VAL A C 1
ATOM 665 O O . VAL A 1 83 ? 11.643 -0.279 -18.187 1.00 92.12 83 VAL A O 1
ATOM 668 N N . CYS A 1 84 ? 9.823 0.723 -17.324 1.00 93.50 84 CYS A N 1
ATOM 669 C CA . CYS A 1 84 ? 8.883 -0.055 -18.134 1.00 93.50 84 CYS A CA 1
ATOM 670 C C . CYS A 1 84 ? 9.139 0.231 -19.622 1.00 93.50 84 CYS A C 1
ATOM 672 O O . CYS A 1 84 ? 9.200 1.394 -20.036 1.00 93.50 84 CYS A O 1
ATOM 674 N N . ARG A 1 85 ? 9.285 -0.821 -20.436 1.00 92.25 85 ARG A N 1
ATOM 675 C CA . ARG A 1 85 ? 9.623 -0.701 -21.863 1.00 92.25 85 ARG A CA 1
ATOM 676 C C . ARG A 1 85 ? 8.445 -1.147 -22.732 1.00 92.25 85 ARG A C 1
ATOM 678 O O . ARG A 1 85 ? 7.933 -2.247 -22.516 1.00 92.25 85 ARG A O 1
ATOM 685 N N . PRO A 1 86 ? 8.041 -0.364 -23.751 1.00 91.06 86 PRO A N 1
ATOM 686 C CA . PRO A 1 86 ? 7.040 -0.801 -24.722 1.00 91.06 86 PRO A CA 1
ATOM 687 C C . PRO A 1 86 ? 7.380 -2.180 -25.299 1.00 91.06 86 PRO A C 1
ATOM 689 O O . PRO A 1 86 ? 8.551 -2.484 -25.526 1.00 91.06 86 PRO A O 1
ATOM 692 N N . ASP A 1 87 ? 6.363 -3.018 -25.495 1.00 89.88 87 ASP A N 1
ATOM 693 C CA . ASP A 1 87 ? 6.465 -4.400 -25.995 1.00 89.88 87 ASP A CA 1
ATOM 694 C C . ASP A 1 87 ? 7.211 -5.399 -25.082 1.00 89.88 87 ASP A C 1
ATOM 696 O O . ASP A 1 87 ? 7.376 -6.565 -25.443 1.00 89.88 87 ASP A O 1
ATOM 700 N N . HIS A 1 88 ? 7.614 -4.985 -23.876 1.00 92.50 88 HIS A N 1
ATOM 701 C CA . HIS A 1 88 ? 8.257 -5.838 -22.875 1.00 92.50 88 HIS A CA 1
ATOM 702 C C . HIS A 1 88 ? 7.304 -6.054 -21.694 1.00 92.50 88 HIS A C 1
ATOM 704 O O . HIS A 1 88 ? 7.452 -5.462 -20.632 1.00 92.50 88 HIS A O 1
ATOM 710 N N . THR A 1 89 ? 6.289 -6.894 -21.895 1.00 92.94 89 THR A N 1
ATOM 711 C CA . THR A 1 89 ? 5.263 -7.224 -20.879 1.00 92.94 89 THR A CA 1
ATOM 712 C C . THR A 1 89 ? 5.302 -8.695 -20.458 1.00 92.94 89 THR A C 1
ATOM 714 O O . THR A 1 89 ? 4.439 -9.193 -19.738 1.00 92.94 89 THR A O 1
ATOM 717 N N . ASP A 1 90 ? 6.308 -9.422 -20.938 1.00 91.06 90 ASP A N 1
ATOM 718 C CA . ASP A 1 90 ? 6.448 -10.854 -20.734 1.00 91.06 90 ASP A CA 1
ATOM 719 C C . ASP A 1 90 ? 7.032 -11.187 -19.337 1.00 91.06 90 ASP A C 1
ATOM 721 O O . ASP A 1 90 ? 7.673 -10.343 -18.710 1.00 91.06 90 ASP A O 1
ATOM 725 N N . PRO A 1 91 ? 6.877 -12.422 -18.826 1.00 89.00 91 PRO A N 1
ATOM 726 C CA . PRO A 1 91 ? 7.255 -12.770 -17.451 1.00 89.00 91 PRO A CA 1
ATOM 727 C C . PRO A 1 91 ? 8.772 -12.833 -17.187 1.00 89.00 91 PRO A C 1
ATOM 729 O O . PRO A 1 91 ? 9.176 -13.141 -16.063 1.00 89.00 91 PRO A O 1
ATOM 732 N N . ARG A 1 92 ? 9.623 -12.590 -18.198 1.00 88.62 92 ARG A N 1
ATOM 733 C CA . ARG A 1 92 ? 11.072 -12.392 -18.014 1.00 88.62 92 ARG A CA 1
ATOM 734 C C . ARG A 1 92 ? 11.395 -10.997 -17.491 1.00 88.62 92 ARG A C 1
ATOM 736 O O . ARG A 1 92 ? 12.486 -10.822 -16.955 1.00 88.62 92 ARG A O 1
ATOM 743 N N . GLN A 1 93 ? 10.492 -10.031 -17.662 1.00 91.44 93 GLN A N 1
ATOM 744 C CA . GLN A 1 93 ? 10.640 -8.727 -17.025 1.00 91.44 93 GLN A CA 1
ATOM 745 C C . GLN A 1 93 ? 10.389 -8.872 -15.523 1.00 91.44 93 GLN A C 1
ATOM 747 O O . GLN A 1 93 ? 9.699 -9.791 -15.071 1.00 91.44 93 GLN A O 1
ATOM 752 N N . GLY A 1 94 ? 10.947 -7.960 -14.744 1.00 91.38 94 GLY A N 1
ATOM 753 C CA . GLY A 1 94 ? 10.738 -7.928 -13.303 1.00 91.38 94 GLY A CA 1
ATOM 754 C C . GLY A 1 94 ? 10.529 -6.517 -12.807 1.00 91.38 94 GLY A C 1
ATOM 755 O O . GLY A 1 94 ? 10.317 -5.605 -13.597 1.00 91.38 94 GLY A O 1
ATOM 756 N N . LEU A 1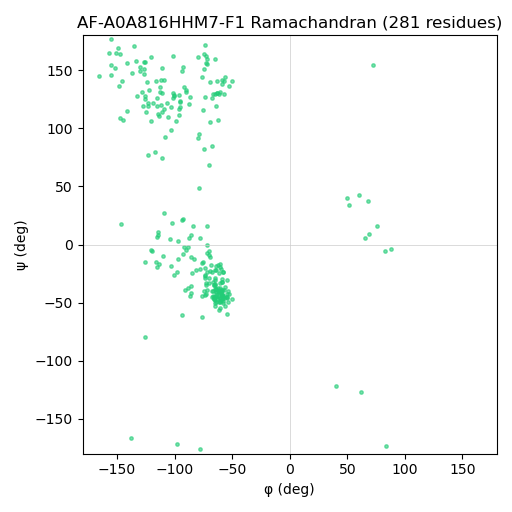 95 ? 10.598 -6.341 -11.497 1.00 94.12 95 LEU A N 1
ATOM 757 C CA . LEU A 1 95 ? 10.584 -5.022 -10.884 1.00 94.12 95 LEU A CA 1
ATOM 758 C C . LEU A 1 95 ? 11.779 -4.871 -9.955 1.00 94.12 95 LEU A C 1
ATOM 760 O O . LEU A 1 95 ? 12.196 -5.846 -9.317 1.00 94.12 95 LEU A O 1
ATOM 764 N N . GLU A 1 96 ? 12.293 -3.648 -9.866 1.00 94.12 96 GLU A N 1
ATOM 765 C CA . GLU A 1 96 ? 13.275 -3.278 -8.855 1.00 94.12 96 GLU A CA 1
ATOM 766 C C . GLU A 1 96 ? 12.727 -3.535 -7.439 1.00 94.12 96 GLU A C 1
ATOM 768 O O . GLU A 1 96 ? 11.563 -3.251 -7.140 1.00 94.12 96 GLU A O 1
ATOM 773 N N . THR A 1 97 ? 13.577 -4.024 -6.533 1.00 94.38 97 THR A N 1
ATOM 774 C CA . THR A 1 97 ? 13.242 -4.186 -5.109 1.00 94.38 97 THR A CA 1
ATOM 775 C C . THR A 1 97 ? 12.730 -2.889 -4.474 1.00 94.38 97 THR A C 1
ATOM 777 O O . THR A 1 97 ? 11.756 -2.936 -3.719 1.00 94.38 97 THR A O 1
ATOM 780 N N . CYS A 1 98 ? 13.323 -1.733 -4.804 1.00 95.19 98 CYS A N 1
ATOM 781 C CA . CYS A 1 98 ? 12.803 -0.433 -4.363 1.00 95.19 98 CYS A CA 1
ATOM 782 C C . CYS A 1 98 ? 11.396 -0.174 -4.907 1.00 95.19 98 CYS A C 1
ATOM 784 O O . CYS A 1 98 ? 10.536 0.299 -4.173 1.00 95.19 98 CYS A O 1
ATOM 786 N N . GLY A 1 99 ? 11.136 -0.522 -6.170 1.00 95.81 99 GLY A N 1
ATOM 787 C CA . GLY A 1 99 ? 9.821 -0.371 -6.786 1.00 95.81 99 GLY A CA 1
ATOM 788 C C . GLY A 1 99 ? 8.725 -1.060 -5.973 1.00 95.81 99 GLY A C 1
ATOM 789 O O . GLY A 1 99 ? 7.699 -0.445 -5.690 1.00 95.81 99 GLY A O 1
ATOM 790 N N . PHE A 1 100 ? 8.952 -2.296 -5.512 1.00 96.50 100 PHE A N 1
ATOM 791 C CA . PHE A 1 100 ? 7.990 -2.990 -4.645 1.00 96.50 100 PHE A CA 1
ATOM 792 C C . PHE A 1 100 ? 7.733 -2.244 -3.329 1.00 96.50 100 PHE A C 1
ATOM 794 O O . PHE A 1 100 ? 6.574 -2.027 -2.973 1.00 96.50 100 PHE A O 1
ATOM 801 N N . ALA A 1 101 ? 8.790 -1.830 -2.625 1.00 96.56 101 ALA A N 1
ATOM 802 C CA . ALA A 1 101 ? 8.664 -1.126 -1.348 1.00 96.56 101 ALA A CA 1
ATOM 803 C C . ALA A 1 101 ? 7.967 0.240 -1.500 1.00 96.56 101 ALA A C 1
ATOM 805 O O . ALA A 1 101 ? 7.106 0.597 -0.695 1.00 96.56 101 ALA A O 1
ATOM 806 N N . GLU A 1 102 ? 8.281 0.986 -2.557 1.00 97.56 102 GLU A N 1
ATOM 807 C CA . GLU A 1 102 ? 7.692 2.299 -2.831 1.00 97.56 102 GLU A CA 1
ATOM 808 C C . GLU A 1 102 ? 6.238 2.198 -3.311 1.00 97.56 102 GLU A C 1
ATOM 810 O O . GLU A 1 102 ? 5.417 3.053 -2.964 1.00 97.56 102 GLU A O 1
ATOM 815 N N . PHE A 1 103 ? 5.870 1.138 -4.042 1.00 97.88 103 PHE A N 1
ATOM 816 C CA . PHE A 1 103 ? 4.464 0.853 -4.337 1.00 97.88 103 PHE A CA 1
ATOM 817 C C . PHE A 1 103 ? 3.689 0.549 -3.056 1.00 97.88 103 PHE A C 1
ATOM 819 O O . PHE A 1 103 ? 2.663 1.185 -2.821 1.00 97.88 103 PHE A O 1
ATOM 826 N N . MET A 1 104 ? 4.200 -0.341 -2.195 1.00 98.25 104 MET A N 1
ATOM 827 C CA . MET A 1 104 ? 3.586 -0.625 -0.889 1.00 98.25 104 MET A CA 1
ATOM 828 C C . MET A 1 104 ? 3.380 0.663 -0.081 1.00 98.25 104 MET A C 1
ATOM 830 O O . MET A 1 104 ? 2.268 0.942 0.367 1.00 98.25 104 MET A O 1
ATOM 834 N N . HIS A 1 105 ? 4.417 1.498 0.033 1.00 97.81 105 HIS A N 1
ATOM 835 C CA . HIS A 1 105 ? 4.338 2.773 0.744 1.00 97.81 105 HIS A CA 1
ATOM 836 C C . HIS A 1 105 ? 3.270 3.710 0.161 1.00 97.81 105 HIS A C 1
ATOM 838 O O . HIS A 1 105 ? 2.460 4.281 0.892 1.00 97.81 105 HIS A O 1
ATOM 844 N N . SER A 1 106 ? 3.216 3.822 -1.165 1.00 98.25 106 SER A N 1
ATOM 845 C CA . SER A 1 106 ? 2.225 4.646 -1.863 1.00 98.25 106 SER A CA 1
ATOM 846 C C . SER A 1 106 ? 0.803 4.159 -1.655 1.00 98.25 106 SER A C 1
ATOM 848 O O . SER A 1 106 ? -0.097 4.969 -1.464 1.00 98.25 106 SER A O 1
ATOM 850 N N . PHE A 1 107 ? 0.595 2.849 -1.629 1.00 98.56 107 PHE A N 1
ATOM 851 C CA . PHE A 1 107 ? -0.714 2.269 -1.375 1.00 98.56 107 PHE A CA 1
ATOM 852 C C . PHE A 1 107 ? -1.199 2.505 0.056 1.00 98.56 107 PHE A C 1
ATOM 854 O O . PHE A 1 107 ? -2.364 2.849 0.246 1.00 98.56 107 PHE A O 1
ATOM 861 N N . HIS A 1 108 ? -0.318 2.413 1.057 1.00 98.06 108 HIS A N 1
ATOM 862 C CA . HIS A 1 108 ? -0.665 2.801 2.428 1.00 98.06 108 HIS A CA 1
ATOM 863 C C . HIS A 1 108 ? -1.093 4.271 2.508 1.00 98.06 108 HIS A C 1
ATOM 865 O O . HIS A 1 108 ? -2.135 4.617 3.066 1.00 98.06 108 HIS A O 1
ATOM 871 N N . MET A 1 109 ? -0.305 5.143 1.881 1.00 97.75 109 MET A N 1
ATOM 872 C CA . MET A 1 109 ? -0.577 6.572 1.799 1.00 97.75 109 MET A CA 1
ATOM 873 C C . MET A 1 109 ? -1.922 6.861 1.118 1.00 97.75 109 MET A C 1
ATOM 875 O O . MET A 1 109 ? -2.712 7.657 1.623 1.00 97.75 109 MET A O 1
ATOM 879 N N . LEU A 1 110 ? -2.229 6.177 0.017 1.00 98.44 110 LEU A N 1
ATOM 880 C CA . LEU A 1 110 ? -3.493 6.339 -0.699 1.00 98.44 110 LEU A CA 1
ATOM 881 C C . LEU A 1 110 ? -4.691 5.779 0.066 1.00 98.44 110 LEU A C 1
ATOM 883 O O . LEU A 1 110 ? -5.756 6.393 0.021 1.00 98.44 110 LEU A O 1
ATOM 887 N N . MET A 1 111 ? -4.524 4.702 0.839 1.00 97.25 111 MET A N 1
ATOM 888 C CA . MET A 1 111 ? -5.553 4.229 1.771 1.00 97.25 111 MET A CA 1
ATOM 889 C C . MET A 1 111 ? -5.908 5.316 2.797 1.00 97.25 111 MET A C 1
ATOM 891 O O . MET A 1 111 ? -7.085 5.571 3.040 1.00 97.25 111 MET A O 1
ATOM 895 N N . ARG A 1 112 ? -4.917 6.027 3.357 1.00 95.62 112 ARG A N 1
ATOM 896 C CA . ARG A 1 112 ? -5.174 7.139 4.296 1.00 95.62 112 ARG A CA 1
ATOM 897 C C . ARG A 1 112 ? -5.908 8.314 3.654 1.00 95.62 112 ARG A C 1
ATOM 899 O O . ARG A 1 112 ? -6.733 8.942 4.311 1.00 95.62 112 ARG A O 1
ATOM 906 N N . VAL A 1 113 ? -5.577 8.633 2.405 1.00 95.19 113 VAL A N 1
ATOM 907 C CA . VAL A 1 113 ? -6.157 9.774 1.681 1.00 95.19 113 VAL A CA 1
ATOM 908 C C . VAL A 1 113 ? -7.576 9.477 1.204 1.00 95.19 113 VAL A C 1
ATOM 910 O O . VAL A 1 113 ? -8.456 10.325 1.322 1.00 95.19 113 VAL A O 1
ATOM 913 N N . THR A 1 114 ? -7.797 8.287 0.649 1.00 95.44 114 THR A N 1
ATOM 914 C CA . THR A 1 114 ? -9.036 7.945 -0.067 1.00 95.44 114 THR A CA 1
ATOM 915 C C . THR A 1 114 ? -10.014 7.127 0.770 1.00 95.44 114 THR A C 1
ATOM 917 O O . THR A 1 114 ? -11.213 7.168 0.511 1.00 95.44 114 THR A O 1
ATOM 920 N N . GLY A 1 115 ? -9.520 6.379 1.761 1.00 94.56 115 GLY A N 1
ATOM 921 C CA . GLY A 1 115 ? -10.301 5.373 2.480 1.00 94.56 115 GLY A CA 1
ATOM 922 C C . GLY A 1 115 ? -10.679 4.150 1.635 1.00 94.56 115 GLY A C 1
ATOM 923 O O . GLY A 1 115 ? -11.491 3.347 2.091 1.00 94.56 115 GLY A O 1
ATOM 924 N N . ASP A 1 116 ? -10.129 4.007 0.424 1.00 96.00 116 ASP A N 1
ATOM 925 C CA . ASP A 1 116 ? -10.453 2.915 -0.493 1.00 96.00 116 ASP A CA 1
ATOM 926 C C . ASP A 1 116 ? -9.569 1.684 -0.242 1.00 96.00 116 ASP A C 1
ATOM 928 O O . ASP A 1 116 ? -8.339 1.729 -0.369 1.00 96.00 116 ASP A O 1
ATOM 932 N N . GLY A 1 117 ? -10.218 0.559 0.074 1.00 95.75 117 GLY A N 1
ATOM 933 C CA . GLY A 1 117 ? -9.572 -0.732 0.303 1.00 95.75 117 GLY A CA 1
ATOM 934 C C . GLY A 1 117 ? -8.824 -1.285 -0.916 1.00 95.75 117 GLY A C 1
ATOM 935 O O . GLY A 1 117 ? -7.941 -2.123 -0.749 1.00 95.75 117 GLY A O 1
ATOM 936 N N . TYR A 1 118 ? -9.103 -0.787 -2.126 1.00 96.50 118 TYR A N 1
ATOM 937 C CA . TYR A 1 118 ? -8.372 -1.151 -3.340 1.00 96.50 118 TYR A CA 1
ATOM 938 C C . TYR A 1 118 ? -6.853 -1.032 -3.165 1.00 96.50 118 TYR A C 1
ATOM 940 O O . TYR A 1 118 ? -6.109 -1.958 -3.488 1.00 96.50 118 TYR A O 1
ATOM 948 N N . TRP A 1 119 ? -6.375 0.081 -2.604 1.00 98.12 119 TRP A N 1
ATOM 949 C CA . TRP A 1 119 ? -4.939 0.318 -2.464 1.00 98.12 119 TRP A CA 1
ATOM 950 C C . TRP A 1 119 ? -4.294 -0.667 -1.502 1.00 98.12 119 TRP A C 1
ATOM 952 O O . TRP A 1 119 ? -3.251 -1.249 -1.796 1.00 98.12 119 TRP A O 1
ATOM 962 N N . ILE A 1 120 ? -4.922 -0.893 -0.355 1.00 97.19 120 ILE A N 1
ATOM 963 C CA . ILE A 1 120 ? -4.332 -1.739 0.676 1.00 97.19 120 ILE A CA 1
ATOM 964 C C . ILE A 1 120 ? -4.383 -3.228 0.291 1.00 97.19 120 ILE A C 1
ATOM 966 O O . ILE A 1 120 ? -3.466 -3.967 0.642 1.00 97.19 120 ILE A O 1
ATOM 970 N N . ASP A 1 121 ? -5.343 -3.643 -0.544 1.00 97.25 121 ASP A N 1
ATOM 971 C CA . ASP A 1 121 ? -5.329 -4.957 -1.199 1.00 97.25 121 ASP A CA 1
ATOM 972 C C . ASP A 1 121 ? -4.135 -5.106 -2.156 1.00 97.25 121 ASP A C 1
ATOM 974 O O . ASP A 1 121 ? -3.486 -6.153 -2.189 1.00 97.25 121 ASP A O 1
ATOM 978 N N . ARG A 1 122 ? -3.793 -4.057 -2.921 1.00 97.31 122 ARG A N 1
ATOM 979 C CA . ARG A 1 122 ? -2.589 -4.056 -3.776 1.00 97.31 122 ARG A CA 1
ATOM 980 C C . ARG A 1 122 ? -1.308 -4.123 -2.944 1.00 97.31 122 ARG A C 1
ATOM 982 O O . ARG A 1 122 ? -0.374 -4.827 -3.330 1.00 97.31 122 ARG A O 1
ATOM 989 N N . CYS A 1 123 ? -1.269 -3.435 -1.801 1.00 97.88 123 CYS A N 1
ATOM 990 C CA . CYS A 1 123 ? -0.155 -3.530 -0.856 1.00 97.88 123 CYS A CA 1
ATOM 991 C C . CYS A 1 123 ? 0.004 -4.953 -0.317 1.00 97.88 123 CYS A C 1
ATOM 993 O O . CYS A 1 123 ? 1.093 -5.517 -0.388 1.00 97.88 123 CYS A O 1
ATOM 995 N N . GLU A 1 124 ? -1.089 -5.552 0.154 1.00 97.62 124 GLU A N 1
ATOM 996 C CA . GLU A 1 124 ? -1.125 -6.925 0.655 1.00 97.62 124 GLU A CA 1
ATOM 997 C C . GLU A 1 124 ? -0.674 -7.938 -0.407 1.00 97.62 124 GLU A C 1
ATOM 999 O O . GLU A 1 124 ? 0.144 -8.816 -0.119 1.00 97.62 124 GLU A O 1
ATOM 1004 N N . LEU A 1 125 ? -1.130 -7.772 -1.654 1.00 96.62 125 LEU A N 1
ATOM 1005 C CA . LEU A 1 125 ? -0.728 -8.616 -2.776 1.00 96.62 125 LEU A CA 1
ATOM 1006 C C . LEU A 1 125 ? 0.789 -8.573 -3.005 1.00 96.62 125 LEU A C 1
ATOM 1008 O O . LEU A 1 125 ? 1.411 -9.626 -3.119 1.00 96.62 125 LEU A O 1
ATOM 1012 N N . ILE A 1 126 ? 1.405 -7.386 -3.026 1.00 97.12 126 ILE A N 1
ATOM 1013 C CA . ILE A 1 126 ? 2.866 -7.266 -3.159 1.00 97.12 126 ILE A CA 1
ATOM 1014 C C . ILE A 1 126 ? 3.575 -7.841 -1.926 1.00 97.12 126 ILE A C 1
ATOM 1016 O O . ILE A 1 126 ? 4.523 -8.620 -2.071 1.00 97.12 126 ILE A O 1
ATOM 1020 N N . GLY A 1 127 ? 3.110 -7.476 -0.729 1.00 96.00 127 GLY A N 1
ATOM 1021 C CA . GLY A 1 127 ? 3.727 -7.816 0.550 1.00 96.00 127 GLY A CA 1
ATOM 1022 C C . GLY A 1 127 ? 3.812 -9.318 0.799 1.00 96.00 127 GLY A C 1
ATOM 1023 O O . GLY A 1 127 ? 4.840 -9.795 1.264 1.00 96.00 127 GLY A O 1
ATOM 1024 N N . PHE A 1 128 ? 2.788 -10.089 0.430 1.00 95.44 128 PHE A N 1
ATOM 1025 C CA . PHE A 1 128 ? 2.790 -11.545 0.620 1.00 95.44 128 PHE A CA 1
ATOM 1026 C C . PHE A 1 128 ? 3.200 -12.357 -0.612 1.00 95.44 128 PHE A C 1
ATOM 1028 O O . PHE A 1 128 ? 3.201 -13.584 -0.544 1.00 95.44 128 PHE A O 1
ATOM 1035 N N . ASN A 1 129 ? 3.585 -11.711 -1.719 1.00 94.75 129 ASN A N 1
ATOM 1036 C CA . ASN A 1 129 ? 4.037 -12.413 -2.924 1.00 94.75 129 ASN A CA 1
ATOM 1037 C C . ASN A 1 129 ? 5.412 -11.933 -3.390 1.00 94.75 129 ASN A C 1
ATOM 1039 O O . ASN A 1 129 ? 6.420 -12.596 -3.159 1.00 94.75 129 ASN A O 1
ATOM 1043 N N . SER A 1 130 ? 5.463 -10.789 -4.072 1.00 94.25 130 SER A N 1
ATOM 1044 C CA . SER A 1 130 ? 6.679 -10.339 -4.751 1.00 94.25 130 SER A CA 1
ATOM 1045 C C . SER A 1 130 ? 7.751 -9.814 -3.804 1.00 94.25 130 SER A C 1
ATOM 1047 O O . SER A 1 130 ? 8.928 -10.077 -4.029 1.00 94.25 130 SER A O 1
ATOM 1049 N N . PHE A 1 131 ? 7.372 -9.072 -2.763 1.00 94.88 131 PHE A N 1
ATOM 1050 C CA . PHE A 1 131 ? 8.339 -8.406 -1.894 1.00 94.88 131 PHE A CA 1
ATOM 1051 C C . PHE A 1 131 ? 9.237 -9.373 -1.092 1.00 94.88 131 PHE A C 1
ATOM 1053 O O . PHE A 1 131 ? 10.451 -9.180 -1.098 1.00 94.88 131 PHE A O 1
ATOM 1060 N N . PRO A 1 132 ? 8.727 -10.461 -0.479 1.00 92.88 132 PRO A N 1
ATOM 1061 C CA . PRO A 1 132 ? 9.575 -11.455 0.179 1.00 92.88 132 PRO A CA 1
ATOM 1062 C C . PRO A 1 132 ? 10.556 -12.127 -0.787 1.00 92.88 132 PRO A C 1
ATOM 1064 O O . PRO A 1 132 ? 11.671 -12.456 -0.395 1.00 92.88 132 PRO A O 1
ATOM 1067 N N . ALA A 1 133 ? 10.161 -12.316 -2.053 1.00 92.25 133 ALA A N 1
ATOM 1068 C CA . ALA A 1 133 ? 10.978 -12.979 -3.068 1.00 92.25 133 ALA A CA 1
ATOM 1069 C C . ALA A 1 133 ? 12.211 -12.159 -3.492 1.00 92.25 133 ALA A C 1
ATOM 1071 O O . ALA A 1 133 ? 13.092 -12.686 -4.173 1.00 92.25 133 ALA A O 1
ATOM 1072 N N . THR A 1 134 ? 12.294 -10.886 -3.091 1.00 92.00 134 THR A N 1
ATOM 1073 C CA . THR A 1 134 ? 13.450 -10.032 -3.379 1.00 92.00 134 THR A CA 1
ATOM 1074 C C . THR A 1 134 ? 14.582 -10.168 -2.360 1.00 92.00 134 THR A C 1
ATOM 1076 O O . THR A 1 134 ? 15.675 -9.644 -2.593 1.00 92.00 134 THR A O 1
ATOM 1079 N N . LEU A 1 135 ? 14.339 -10.853 -1.235 1.00 90.94 135 LEU A N 1
ATOM 1080 C CA . LEU A 1 135 ? 15.228 -10.941 -0.074 1.00 90.94 135 LEU A CA 1
ATOM 1081 C C . LEU A 1 135 ? 15.521 -12.400 0.284 1.00 90.94 135 LEU A C 1
ATOM 1083 O O . LEU A 1 135 ? 14.756 -13.299 -0.058 1.00 90.94 135 LEU A O 1
ATOM 1087 N N . ASP A 1 136 ? 16.631 -12.673 0.978 1.00 88.06 136 ASP A N 1
ATOM 1088 C CA . ASP A 1 136 ? 16.821 -13.997 1.591 1.00 88.06 136 ASP A CA 1
ATOM 1089 C C . ASP A 1 136 ? 15.866 -14.246 2.754 1.00 88.06 136 ASP A C 1
ATOM 1091 O O . ASP A 1 136 ? 15.641 -13.344 3.566 1.00 88.06 136 ASP A O 1
ATOM 1095 N N . PRO A 1 137 ? 15.332 -15.479 2.864 1.00 82.94 137 PRO A N 1
ATOM 1096 C CA . PRO A 1 137 ? 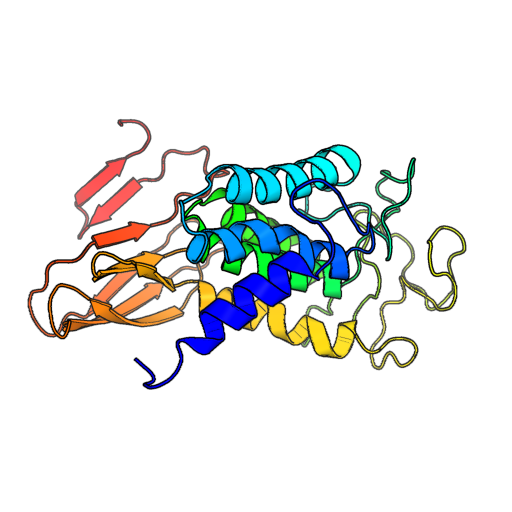14.253 -15.788 3.793 1.00 82.94 137 PRO A CA 1
ATOM 1097 C C . PRO A 1 137 ? 14.691 -15.771 5.261 1.00 82.94 137 PRO A C 1
ATOM 1099 O O . PRO A 1 137 ? 13.853 -15.967 6.135 1.00 82.94 137 PRO A O 1
ATOM 1102 N N . PHE A 1 138 ? 15.985 -15.597 5.559 1.00 77.81 138 PHE A N 1
ATOM 1103 C CA . PHE A 1 138 ? 16.481 -15.658 6.928 1.0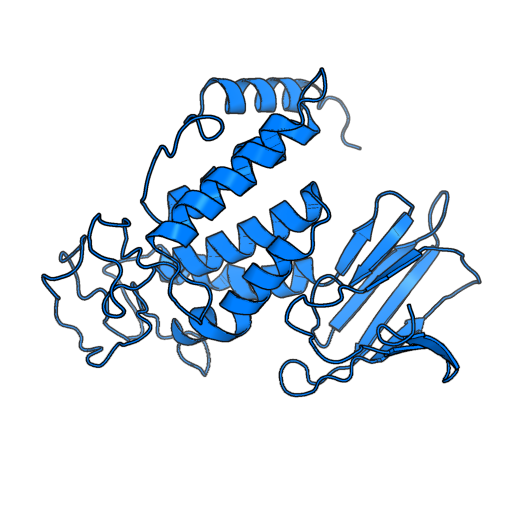0 77.81 138 PHE A CA 1
ATOM 1104 C C . PHE A 1 138 ? 16.546 -14.273 7.570 1.00 77.81 138 PHE A C 1
ATOM 1106 O O . PHE A 1 138 ? 15.918 -14.035 8.596 1.00 77.81 138 PHE A O 1
ATOM 1113 N N . VAL A 1 139 ? 17.329 -13.359 6.994 1.00 73.19 139 VAL A N 1
ATOM 1114 C CA . VAL A 1 139 ? 17.610 -12.042 7.605 1.00 73.19 139 VAL A CA 1
ATOM 1115 C C . VAL A 1 139 ? 17.792 -10.925 6.571 1.00 73.19 139 VAL A C 1
ATOM 1117 O O . VAL A 1 139 ? 18.370 -9.890 6.900 1.00 73.19 139 VAL A O 1
ATOM 1120 N N . ALA A 1 140 ? 17.352 -11.123 5.323 1.00 82.44 140 ALA A N 1
ATOM 1121 C CA . ALA A 1 140 ? 17.512 -10.139 4.245 1.00 82.44 140 ALA A CA 1
ATOM 1122 C C . ALA A 1 140 ? 18.968 -9.628 4.059 1.00 82.44 140 ALA A C 1
ATOM 1124 O O . ALA A 1 140 ? 19.211 -8.477 3.710 1.00 82.44 140 ALA A O 1
ATOM 1125 N N . ARG A 1 141 ? 19.959 -10.493 4.300 1.00 83.19 141 ARG A N 1
ATOM 1126 C CA . ARG A 1 141 ? 21.380 -10.326 3.949 1.00 83.19 141 ARG A CA 1
ATOM 1127 C C . ARG A 1 141 ? 21.625 -10.314 2.441 1.00 83.19 141 ARG A C 1
ATOM 1129 O O . ARG A 1 141 ? 22.576 -9.665 2.011 1.00 83.19 141 ARG A O 1
ATOM 1136 N N . GLY A 1 142 ? 20.860 -11.083 1.669 1.00 87.25 142 GLY A N 1
ATOM 1137 C CA . GLY A 1 142 ? 20.927 -11.158 0.209 1.00 87.25 142 GLY A CA 1
ATOM 1138 C C . GLY A 1 142 ? 19.709 -10.507 -0.435 1.00 87.25 142 GLY A C 1
ATOM 1139 O O . GLY A 1 142 ? 18.601 -10.642 0.079 1.00 87.25 142 GLY A O 1
ATOM 1140 N N . THR A 1 143 ? 19.915 -9.812 -1.554 1.00 89.00 143 THR A N 1
ATOM 1141 C CA . THR A 1 143 ? 18.834 -9.164 -2.310 1.00 89.00 143 THR A CA 1
ATOM 1142 C C . THR A 1 143 ? 19.049 -9.288 -3.817 1.00 89.00 143 THR A C 1
ATOM 1144 O O . THR A 1 143 ? 20.184 -9.484 -4.263 1.00 89.00 143 THR A O 1
ATOM 1147 N N . HIS A 1 144 ? 17.962 -9.202 -4.584 1.00 86.69 144 HIS A N 1
ATOM 1148 C CA . HIS A 1 144 ? 17.985 -8.958 -6.026 1.00 86.69 144 HIS A CA 1
ATOM 1149 C C . HIS A 1 144 ? 17.869 -7.463 -6.312 1.00 86.69 144 HIS A C 1
ATOM 1151 O O . HIS A 1 144 ? 17.216 -6.732 -5.566 1.00 86.69 144 HIS A O 1
ATOM 1157 N N . TYR A 1 145 ? 18.414 -7.018 -7.444 1.00 92.25 145 TYR A N 1
ATOM 1158 C CA . TYR A 1 145 ? 18.001 -5.722 -7.970 1.00 92.25 145 TYR A CA 1
ATOM 1159 C C . TYR A 1 145 ? 16.625 -5.865 -8.612 1.00 92.25 145 TYR A C 1
ATOM 1161 O O . TYR A 1 145 ? 15.657 -5.327 -8.090 1.00 92.25 145 TYR A O 1
ATOM 1169 N N . ILE A 1 146 ? 16.531 -6.685 -9.667 1.00 92.94 146 ILE A N 1
ATOM 1170 C CA . ILE A 1 146 ? 15.275 -7.021 -10.343 1.00 92.94 146 ILE A CA 1
ATOM 1171 C C . ILE A 1 146 ? 14.794 -8.399 -9.899 1.00 92.94 146 ILE A C 1
ATOM 1173 O O . ILE A 1 146 ? 15.532 -9.381 -9.983 1.00 92.94 146 ILE A O 1
ATOM 1177 N N . THR A 1 147 ? 13.525 -8.486 -9.502 1.00 93.00 147 THR A N 1
ATOM 1178 C CA . THR A 1 147 ? 12.845 -9.766 -9.270 1.00 93.00 147 THR A CA 1
ATOM 1179 C C . THR A 1 147 ? 11.773 -9.988 -10.329 1.00 93.00 147 THR A C 1
ATOM 1181 O O . THR A 1 147 ? 10.780 -9.260 -10.382 1.00 93.00 147 THR A O 1
ATOM 1184 N N . CYS A 1 148 ? 11.978 -10.999 -11.174 1.00 91.81 148 CYS A N 1
ATOM 1185 C CA . CYS A 1 148 ? 11.025 -11.418 -12.199 1.00 91.81 148 CYS A CA 1
ATOM 1186 C C . CYS A 1 148 ? 10.113 -12.538 -11.669 1.00 91.81 148 CYS A C 1
ATOM 1188 O O . CYS A 1 148 ? 10.573 -13.368 -10.879 1.00 91.81 148 CYS A O 1
ATOM 1190 N N . PRO A 1 149 ? 8.855 -12.641 -12.139 1.00 88.94 149 PRO A N 1
ATOM 1191 C CA . PRO A 1 149 ? 7.997 -13.788 -11.840 1.00 88.94 149 PRO A CA 1
ATOM 1192 C C . PRO A 1 149 ? 8.595 -15.121 -12.307 1.00 88.94 149 PRO A C 1
ATOM 1194 O O . PRO A 1 149 ? 8.371 -16.152 -11.678 1.00 88.94 149 PRO A O 1
ATOM 1197 N N . ASN A 1 150 ? 9.358 -15.108 -13.407 1.00 84.62 150 ASN A N 1
ATOM 1198 C CA . ASN A 1 150 ? 10.027 -16.286 -13.949 1.00 84.62 150 ASN A CA 1
ATOM 1199 C C . ASN A 1 150 ? 11.547 -16.077 -14.059 1.00 84.62 150 ASN A C 1
ATOM 1201 O O . ASN A 1 150 ? 12.088 -15.843 -15.142 1.00 84.62 150 ASN A O 1
ATOM 1205 N N . SER A 1 151 ? 12.238 -16.176 -12.921 1.00 86.19 151 SER A N 1
ATOM 1206 C CA . SER A 1 151 ? 13.702 -16.112 -12.842 1.00 86.19 151 SER A CA 1
ATOM 1207 C C . SER A 1 151 ? 14.322 -17.507 -12.750 1.00 86.19 151 SER A C 1
ATOM 1209 O O . SER A 1 151 ? 14.299 -18.137 -11.696 1.00 86.19 151 SER A O 1
ATOM 1211 N N . ILE A 1 152 ? 14.930 -17.979 -13.841 1.00 85.12 152 ILE A N 1
ATOM 1212 C CA . ILE A 1 152 ? 15.586 -19.302 -13.895 1.00 85.12 152 ILE A CA 1
ATOM 1213 C C . ILE A 1 152 ? 17.105 -19.255 -13.663 1.00 85.12 152 ILE A C 1
ATOM 1215 O O . ILE A 1 152 ? 17.734 -20.296 -13.486 1.00 85.12 152 ILE A O 1
ATOM 1219 N N . GLN A 1 153 ? 17.709 -18.063 -13.686 1.00 88.94 153 GLN A N 1
ATOM 1220 C CA . GLN A 1 153 ? 19.159 -17.879 -13.599 1.00 88.94 153 GLN A CA 1
ATOM 1221 C C . GLN A 1 153 ? 19.497 -16.602 -12.815 1.00 88.94 153 GLN A C 1
ATOM 1223 O O . GLN A 1 153 ? 19.336 -15.495 -13.325 1.00 88.94 153 GLN A O 1
ATOM 1228 N N . LEU A 1 154 ? 19.988 -16.785 -11.585 1.00 90.25 154 LEU A N 1
ATOM 1229 C CA . LEU A 1 154 ? 20.311 -15.726 -10.611 1.00 90.25 154 LEU A CA 1
ATOM 1230 C C . LEU A 1 154 ? 21.830 -15.563 -10.394 1.00 90.25 154 LEU A C 1
ATOM 1232 O O . LEU A 1 154 ? 22.288 -15.197 -9.310 1.00 90.25 154 LEU A O 1
ATOM 1236 N N . ASP A 1 155 ? 22.631 -15.915 -11.399 1.00 90.31 155 ASP A N 1
ATOM 1237 C CA . ASP A 1 155 ? 24.090 -15.836 -11.330 1.00 90.31 155 ASP A CA 1
ATOM 1238 C C . ASP A 1 155 ? 24.605 -14.388 -11.387 1.00 90.31 155 ASP A C 1
ATOM 1240 O O . ASP A 1 155 ? 23.922 -13.460 -11.821 1.00 90.31 155 ASP A O 1
ATOM 1244 N N . ASP A 1 156 ? 25.856 -14.190 -10.964 1.00 91.62 156 ASP A N 1
ATOM 1245 C CA . ASP A 1 156 ? 26.518 -12.880 -10.948 1.00 91.62 156 ASP A CA 1
ATOM 1246 C C . ASP A 1 156 ? 27.026 -12.465 -12.343 1.00 91.62 156 ASP A C 1
ATOM 1248 O O . ASP A 1 156 ? 28.184 -12.090 -12.530 1.00 91.62 156 ASP A O 1
ATOM 1252 N N . VAL A 1 157 ? 26.157 -12.582 -13.352 1.00 90.38 157 VAL A N 1
ATOM 1253 C CA . VAL A 1 157 ? 26.452 -12.299 -14.760 1.00 90.38 157 VAL A CA 1
ATOM 1254 C C . VAL A 1 157 ? 25.410 -11.348 -15.340 1.00 90.38 157 VAL A C 1
ATOM 1256 O O . VAL A 1 157 ? 24.202 -11.575 -15.237 1.00 90.38 157 VAL A O 1
ATOM 1259 N N . LYS A 1 158 ? 25.899 -10.297 -16.006 1.00 90.44 158 LYS A N 1
ATOM 1260 C CA . LYS A 1 158 ? 25.085 -9.302 -16.715 1.00 90.44 158 LYS A CA 1
ATOM 1261 C C . LYS A 1 158 ? 24.184 -9.967 -17.756 1.00 90.44 158 LYS A C 1
ATOM 1263 O O . LYS A 1 158 ? 24.582 -10.927 -18.415 1.00 90.44 158 LYS A O 1
ATOM 1268 N N . LYS A 1 159 ? 22.978 -9.432 -17.918 1.00 87.38 159 LYS A N 1
ATOM 1269 C CA . LYS A 1 159 ? 21.966 -9.921 -18.859 1.00 87.38 159 LYS A CA 1
ATOM 1270 C C . LYS A 1 159 ? 21.598 -8.760 -19.783 1.00 87.38 159 LYS A C 1
ATOM 1272 O O . LYS A 1 159 ? 21.092 -7.755 -19.306 1.00 87.38 159 LYS A O 1
ATOM 1277 N N . SER A 1 160 ? 21.816 -8.901 -21.088 1.00 84.88 160 SER A N 1
ATOM 1278 C CA . SER A 1 160 ? 21.599 -7.830 -22.082 1.00 84.88 160 SER A CA 1
ATOM 1279 C C . SER A 1 160 ? 20.128 -7.605 -22.461 1.00 84.88 160 SER A C 1
ATOM 1281 O O . SER A 1 160 ? 19.836 -6.899 -23.420 1.00 84.88 160 SER A O 1
ATOM 1283 N N . VAL A 1 161 ? 19.197 -8.288 -21.792 1.00 81.56 161 VAL A N 1
ATOM 1284 C CA . VAL A 1 161 ? 17.762 -8.233 -22.108 1.00 81.56 161 VAL A CA 1
ATOM 1285 C C . VAL A 1 161 ? 17.012 -7.180 -21.296 1.00 81.56 161 VAL A C 1
ATOM 1287 O O . VAL A 1 161 ? 15.856 -6.931 -21.612 1.00 81.56 161 VAL A O 1
ATOM 1290 N N . PHE A 1 162 ? 17.650 -6.561 -20.298 1.00 84.00 162 PHE A N 1
ATOM 1291 C CA . PHE A 1 162 ? 17.083 -5.533 -19.414 1.00 84.00 162 PHE A CA 1
ATOM 1292 C C . PHE A 1 162 ? 17.541 -4.127 -19.824 1.00 84.00 162 PHE A C 1
ATOM 1294 O O . PHE A 1 162 ? 18.530 -3.994 -20.543 1.00 84.00 162 PHE A O 1
ATOM 1301 N N . SER A 1 163 ? 16.843 -3.086 -19.357 1.00 78.62 163 SER A N 1
ATOM 1302 C CA . SER A 1 163 ? 17.212 -1.682 -19.612 1.00 78.62 163 SER A CA 1
ATOM 1303 C C . SER A 1 163 ? 18.617 -1.320 -19.113 1.00 78.62 163 SER A C 1
ATOM 1305 O O . SER A 1 163 ? 19.341 -0.612 -19.809 1.00 78.62 163 SER A O 1
ATOM 1307 N N . ASP A 1 164 ? 19.008 -1.842 -17.946 1.00 75.06 164 ASP A N 1
ATOM 1308 C CA . ASP A 1 164 ? 20.245 -1.478 -17.247 1.00 75.06 164 ASP A CA 1
ATOM 1309 C C . ASP A 1 164 ? 21.198 -2.668 -17.110 1.00 75.06 164 ASP A C 1
ATOM 1311 O O . ASP A 1 164 ? 21.337 -3.297 -16.066 1.00 75.06 164 ASP A O 1
ATOM 1315 N N . ASP A 1 165 ? 21.925 -2.989 -18.174 1.00 78.88 165 ASP A N 1
ATOM 1316 C CA . ASP A 1 165 ? 22.842 -4.138 -18.202 1.00 78.88 165 ASP A CA 1
ATOM 1317 C C . ASP A 1 165 ? 24.243 -3.849 -17.610 1.00 78.88 165 ASP A C 1
ATOM 1319 O O . ASP A 1 165 ? 25.205 -4.607 -17.790 1.00 78.88 165 ASP A O 1
ATOM 1323 N N . TRP A 1 166 ? 24.385 -2.756 -16.854 1.00 84.12 166 TRP A N 1
ATOM 1324 C CA . TRP A 1 166 ? 25.679 -2.266 -16.366 1.00 84.12 166 TRP A CA 1
ATOM 1325 C C . TRP A 1 166 ? 26.219 -3.098 -15.198 1.00 84.12 166 TRP A C 1
ATOM 1327 O O . TRP A 1 166 ? 27.426 -3.070 -14.927 1.00 84.12 166 TRP A O 1
ATOM 1337 N N . PHE A 1 167 ? 25.369 -3.902 -14.559 1.00 88.62 167 PHE A N 1
ATOM 1338 C CA . PHE A 1 167 ? 25.720 -4.890 -13.543 1.00 88.62 167 PHE A CA 1
ATOM 1339 C C . PHE A 1 167 ? 24.748 -6.090 -13.577 1.00 88.62 167 PHE A C 1
ATOM 1341 O O . PHE A 1 167 ? 23.741 -6.058 -14.281 1.00 88.62 167 PHE A O 1
ATOM 1348 N N . PRO A 1 168 ? 25.055 -7.192 -12.871 1.00 90.50 168 PRO A N 1
ATOM 1349 C CA . PRO A 1 168 ? 24.173 -8.359 -12.787 1.00 90.50 168 PRO A CA 1
ATOM 1350 C C . PRO A 1 168 ? 22.865 -8.080 -12.019 1.00 90.50 168 PRO A C 1
ATOM 1352 O O . PRO A 1 168 ? 22.769 -8.344 -10.824 1.00 90.50 168 PRO A O 1
ATOM 1355 N N . LEU A 1 169 ? 21.850 -7.541 -12.702 1.00 90.81 169 LEU A N 1
ATOM 1356 C CA . LEU A 1 169 ? 20.557 -7.149 -12.112 1.00 90.81 169 LEU A CA 1
ATOM 1357 C C . LEU A 1 169 ? 19.823 -8.291 -11.380 1.00 90.81 169 LEU A C 1
ATOM 1359 O O . LEU A 1 169 ? 19.184 -8.070 -10.354 1.00 90.81 169 LEU A O 1
ATOM 1363 N N . LEU A 1 170 ? 19.921 -9.515 -11.903 1.00 91.69 170 LEU A N 1
ATOM 1364 C CA . LEU A 1 170 ? 19.263 -10.700 -11.338 1.00 91.69 170 LEU A CA 1
ATOM 1365 C C . LEU A 1 170 ? 20.107 -11.414 -10.277 1.00 91.69 170 LEU A C 1
ATOM 1367 O O . LEU A 1 170 ? 19.680 -12.436 -9.747 1.00 91.69 170 LEU A O 1
ATOM 1371 N N . ALA A 1 171 ? 21.325 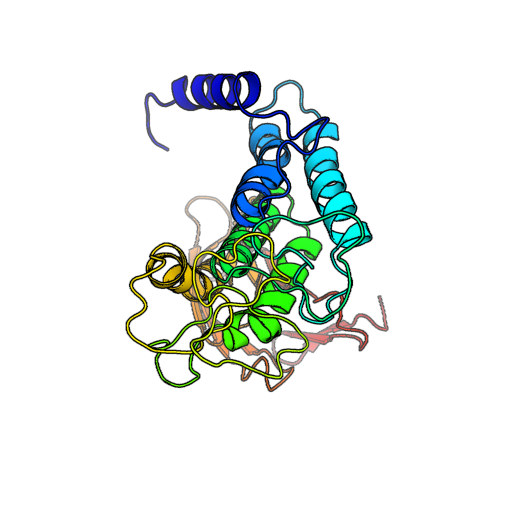-10.941 -10.005 1.00 91.00 171 ALA A N 1
ATOM 1372 C CA . ALA A 1 171 ? 22.217 -11.645 -9.101 1.00 91.00 171 ALA A CA 1
ATOM 1373 C C . ALA A 1 171 ? 21.648 -11.661 -7.685 1.00 91.00 171 ALA A C 1
ATOM 1375 O O . ALA A 1 171 ? 21.337 -10.611 -7.118 1.00 91.00 171 ALA A O 1
ATOM 1376 N N . TYR A 1 172 ? 21.601 -12.854 -7.098 1.00 89.81 172 TYR A N 1
ATOM 1377 C CA . TYR A 1 172 ? 21.195 -13.036 -5.714 1.00 89.81 172 TYR A CA 1
ATOM 1378 C C . TYR A 1 172 ? 22.391 -13.278 -4.820 1.00 89.81 172 TYR A C 1
ATOM 1380 O O . TYR A 1 172 ? 22.927 -14.386 -4.740 1.00 89.81 172 TYR A O 1
ATOM 1388 N N . LYS A 1 173 ? 22.852 -12.220 -4.156 1.00 87.75 173 LYS A N 1
ATOM 1389 C CA . LYS A 1 173 ? 24.047 -12.310 -3.320 1.00 87.75 173 LYS A CA 1
ATOM 1390 C C . LYS A 1 173 ? 24.019 -11.311 -2.169 1.00 87.75 173 LYS A C 1
ATOM 1392 O O . LYS A 1 173 ? 23.411 -10.247 -2.288 1.00 87.75 173 LYS A O 1
ATOM 1397 N N . PRO A 1 174 ? 24.689 -11.623 -1.050 1.00 86.62 174 PRO A N 1
ATOM 1398 C CA . PRO A 1 174 ? 24.929 -10.644 -0.006 1.00 86.62 174 PRO A CA 1
ATOM 1399 C C . PRO A 1 174 ? 25.974 -9.609 -0.438 1.00 86.62 174 PRO A C 1
ATOM 1401 O O . PRO A 1 174 ? 26.792 -9.858 -1.323 1.00 86.62 174 PRO A O 1
ATOM 1404 N N . GLY A 1 175 ? 25.982 -8.455 0.235 1.00 75.12 175 GLY A N 1
ATOM 1405 C CA . GLY A 1 175 ? 27.067 -7.476 0.100 1.00 75.12 175 GLY A CA 1
ATOM 1406 C C . GLY A 1 175 ? 27.139 -6.802 -1.271 1.00 75.12 175 GLY A C 1
ATOM 1407 O O . GLY A 1 175 ? 28.227 -6.558 -1.785 1.00 75.12 175 GLY A O 1
ATOM 1408 N N . VAL A 1 176 ? 25.991 -6.503 -1.882 1.00 80.62 176 VAL A N 1
ATOM 1409 C CA . VAL A 1 176 ? 25.963 -5.851 -3.193 1.00 80.62 176 VAL A CA 1
ATOM 1410 C C . VAL A 1 176 ? 26.506 -4.420 -3.103 1.00 80.62 176 VAL A C 1
ATOM 1412 O O . VAL A 1 176 ? 26.113 -3.630 -2.240 1.00 80.62 176 VAL A O 1
ATOM 1415 N N . HIS A 1 177 ? 27.452 -4.099 -3.988 1.00 81.81 177 HIS A N 1
ATOM 1416 C CA . HIS A 1 177 ? 28.144 -2.808 -4.029 1.00 81.81 177 HIS A CA 1
ATOM 1417 C C . HIS A 1 177 ? 27.862 -2.011 -5.308 1.00 81.81 177 HIS A C 1
ATOM 1419 O O . HIS A 1 177 ? 28.066 -0.801 -5.317 1.00 81.81 177 HIS A O 1
ATOM 1425 N N . GLN A 1 178 ? 27.386 -2.683 -6.358 1.00 85.81 178 GLN A N 1
ATOM 1426 C CA . GLN A 1 178 ? 27.078 -2.106 -7.667 1.00 85.81 178 GLN A CA 1
ATOM 1427 C C . GLN A 1 178 ? 25.840 -1.197 -7.631 1.00 85.81 178 GLN A C 1
ATOM 1429 O O . GLN A 1 178 ? 25.768 -0.240 -8.391 1.00 85.81 178 GLN A O 1
ATOM 1434 N N . TYR A 1 179 ? 24.910 -1.470 -6.715 1.00 85.50 179 TYR A N 1
ATOM 1435 C CA . TYR A 1 179 ? 23.746 -0.644 -6.417 1.00 85.50 179 TYR A CA 1
ATOM 1436 C C . TYR A 1 179 ? 23.557 -0.567 -4.907 1.00 85.50 179 TYR A C 1
ATOM 1438 O O . TYR A 1 179 ? 23.876 -1.506 -4.172 1.00 85.50 179 TYR A O 1
ATOM 1446 N N . ARG A 1 180 ? 23.055 0.574 -4.433 1.00 87.12 180 ARG A N 1
ATOM 1447 C CA . ARG A 1 180 ? 22.856 0.832 -3.001 1.00 87.12 180 ARG A CA 1
ATOM 1448 C C . ARG A 1 180 ? 21.437 1.253 -2.649 1.00 87.12 180 ARG A C 1
ATOM 1450 O O . ARG A 1 180 ? 21.113 1.165 -1.474 1.00 87.12 180 ARG A O 1
ATOM 1457 N N . CYS A 1 181 ? 20.600 1.640 -3.610 1.00 88.25 181 CYS A N 1
ATOM 1458 C CA . CYS A 1 181 ? 19.192 1.962 -3.366 1.00 88.25 181 CYS A CA 1
ATOM 1459 C C . CYS A 1 181 ? 18.476 0.795 -2.666 1.00 88.25 181 CYS A C 1
ATOM 1461 O O . CYS A 1 181 ? 18.078 0.941 -1.514 1.00 88.25 181 CYS A O 1
ATOM 1463 N N . CYS A 1 182 ? 18.443 -0.387 -3.293 1.00 89.00 182 CYS A N 1
AT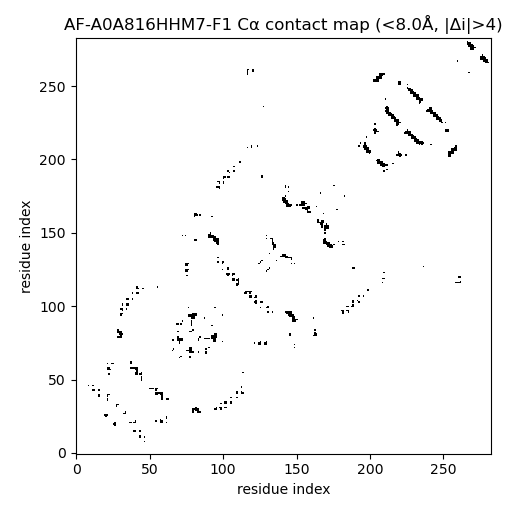OM 1464 C CA . CYS A 1 182 ? 17.719 -1.552 -2.785 1.00 89.00 182 CYS A CA 1
ATOM 1465 C C . CYS A 1 182 ? 18.150 -1.944 -1.359 1.00 89.00 182 CYS A C 1
ATOM 1467 O O . CYS A 1 182 ? 17.275 -1.959 -0.496 1.00 89.00 182 CYS A O 1
ATOM 1469 N N . PRO A 1 183 ? 19.454 -2.148 -1.040 1.00 87.12 183 PRO A N 1
ATOM 1470 C CA . PRO A 1 183 ? 19.889 -2.491 0.317 1.00 87.12 183 PRO A CA 1
ATOM 1471 C C . PRO A 1 183 ? 19.515 -1.485 1.414 1.00 87.12 183 PRO A C 1
ATOM 1473 O O . PRO A 1 183 ? 19.477 -1.857 2.581 1.00 87.12 183 PRO A O 1
ATOM 1476 N N . HIS A 1 184 ? 19.288 -0.215 1.066 1.00 87.56 184 HIS A N 1
ATOM 1477 C CA . HIS A 1 184 ? 18.891 0.815 2.033 1.00 87.56 184 HIS A CA 1
ATOM 1478 C C . HIS A 1 184 ? 17.376 1.057 2.045 1.00 87.56 184 HIS A C 1
ATOM 1480 O O . HIS A 1 184 ? 16.854 1.530 3.050 1.00 87.56 184 HIS A O 1
ATOM 1486 N N . ASN A 1 185 ? 16.672 0.739 0.956 1.00 90.31 185 ASN A N 1
ATOM 1487 C CA . ASN A 1 185 ? 15.241 0.982 0.808 1.00 90.31 185 ASN A CA 1
ATOM 1488 C C . ASN A 1 185 ? 14.394 -0.210 1.278 1.00 90.31 185 ASN A C 1
ATOM 1490 O O . ASN A 1 185 ? 13.411 0.014 1.972 1.00 90.31 185 ASN A O 1
ATOM 1494 N N . TYR A 1 186 ? 14.793 -1.467 1.018 1.00 87.50 186 TYR A N 1
ATOM 1495 C CA . TYR A 1 186 ? 13.965 -2.644 1.357 1.00 87.50 186 TYR A CA 1
ATOM 1496 C C . TYR A 1 186 ? 13.563 -2.681 2.840 1.00 87.50 186 TYR A C 1
ATOM 1498 O O . TYR A 1 186 ? 12.499 -3.185 3.194 1.00 87.50 186 TYR A O 1
ATOM 1506 N N . GLY A 1 187 ? 14.406 -2.135 3.722 1.00 88.31 187 GLY A N 1
ATOM 1507 C CA . GLY A 1 187 ? 14.170 -2.118 5.161 1.00 88.31 187 GLY A CA 1
ATOM 1508 C C . GLY A 1 187 ? 12.893 -1.385 5.574 1.00 88.31 187 GLY A C 1
ATOM 1509 O O . GLY A 1 187 ? 12.442 -1.606 6.690 1.00 88.31 187 GLY A O 1
ATOM 1510 N N . ILE A 1 188 ? 12.295 -0.556 4.708 1.00 89.62 188 ILE A N 1
ATOM 1511 C CA . ILE A 1 188 ? 11.077 0.208 5.020 1.00 89.62 188 ILE A CA 1
ATOM 1512 C C . ILE A 1 188 ? 9.780 -0.585 4.801 1.00 89.62 188 ILE A C 1
ATOM 1514 O O . ILE A 1 188 ? 8.780 -0.278 5.443 1.00 89.62 188 ILE A O 1
ATOM 1518 N N . GLY A 1 189 ? 9.780 -1.613 3.940 1.00 92.94 189 GLY A N 1
ATOM 1519 C CA . GLY A 1 189 ? 8.545 -2.269 3.486 1.00 92.94 189 GLY A CA 1
ATOM 1520 C C . GLY A 1 189 ? 7.729 -2.897 4.622 1.00 92.94 189 GLY A C 1
ATOM 1521 O O . GLY A 1 189 ? 6.564 -2.558 4.816 1.00 92.94 189 GLY A O 1
ATOM 1522 N N . TRP A 1 190 ? 8.348 -3.770 5.425 1.00 94.00 190 TRP A N 1
ATOM 1523 C CA . TRP A 1 190 ? 7.674 -4.424 6.558 1.00 94.00 190 TRP A CA 1
ATOM 1524 C C . TRP A 1 190 ? 7.388 -3.502 7.751 1.00 94.00 190 TRP A C 1
ATOM 1526 O O . TRP A 1 190 ? 6.310 -3.628 8.344 1.00 94.00 190 TRP A O 1
ATOM 1536 N N . PRO A 1 191 ? 8.289 -2.570 8.122 1.00 94.69 191 PRO A N 1
ATOM 1537 C CA . PRO A 1 191 ? 7.964 -1.554 9.114 1.00 94.69 191 PRO A CA 1
ATOM 1538 C C . PRO A 1 191 ? 6.740 -0.721 8.740 1.00 94.69 191 PRO A C 1
ATOM 1540 O O . PRO A 1 191 ? 5.848 -0.601 9.574 1.00 94.69 191 PRO A O 1
ATOM 1543 N N . TYR A 1 192 ? 6.637 -0.236 7.497 1.00 95.75 192 TYR A N 1
ATOM 1544 C CA . TYR A 1 192 ? 5.446 0.495 7.055 1.00 95.75 192 TYR A CA 1
ATOM 1545 C C . TYR A 1 192 ? 4.206 -0.389 7.003 1.00 95.75 192 TYR A C 1
ATOM 1547 O O . TYR A 1 192 ? 3.162 0.036 7.483 1.00 95.75 192 TYR A O 1
ATOM 1555 N N . TYR A 1 193 ? 4.314 -1.640 6.548 1.00 96.38 193 TYR A N 1
ATOM 1556 C CA . TYR A 1 193 ? 3.190 -2.579 6.615 1.00 96.38 193 TYR A CA 1
ATOM 1557 C C . TYR A 1 193 ? 2.636 -2.710 8.045 1.00 96.38 193 TYR A C 1
ATOM 1559 O O . TYR A 1 193 ? 1.425 -2.706 8.257 1.00 96.38 193 TYR A O 1
ATOM 1567 N N . THR A 1 194 ? 3.525 -2.786 9.039 1.00 95.38 194 THR A N 1
ATOM 1568 C CA . THR A 1 194 ? 3.144 -2.898 10.454 1.00 95.38 194 THR A CA 1
ATOM 1569 C C . THR A 1 194 ? 2.587 -1.584 11.008 1.00 95.38 194 THR A C 1
ATOM 1571 O O . THR A 1 194 ? 1.592 -1.600 11.728 1.00 95.38 194 THR A O 1
ATOM 1574 N N . GLU A 1 195 ? 3.205 -0.447 10.675 1.00 95.69 195 GLU A N 1
ATOM 1575 C CA . GLU A 1 195 ? 2.749 0.892 11.077 1.00 95.69 195 GLU A CA 1
ATOM 1576 C C . GLU A 1 195 ? 1.342 1.199 10.549 1.00 95.69 195 GLU A C 1
ATOM 1578 O O . GLU A 1 195 ? 0.522 1.803 11.239 1.00 95.69 195 GLU A O 1
ATOM 1583 N N . GLU A 1 196 ? 1.055 0.748 9.334 1.00 97.00 196 GLU A N 1
ATOM 1584 C CA . GLU A 1 196 ? -0.168 1.058 8.603 1.00 97.00 196 GLU A CA 1
ATOM 1585 C C . GLU A 1 196 ? -1.287 0.046 8.865 1.00 97.00 196 GLU A C 1
ATOM 1587 O O . GLU A 1 196 ? -2.418 0.264 8.431 1.00 97.00 196 GLU A O 1
ATOM 1592 N N . ALA A 1 197 ? -1.023 -1.023 9.626 1.00 97.62 197 ALA A N 1
ATOM 1593 C CA . ALA A 1 197 ? -2.023 -2.038 9.954 1.00 97.62 197 ALA A CA 1
ATOM 1594 C C . ALA A 1 197 ? -3.241 -1.467 10.691 1.00 97.62 197 ALA A C 1
ATOM 1596 O O . ALA A 1 197 ? -4.366 -1.918 10.470 1.00 97.62 197 ALA A O 1
ATOM 1597 N N . TRP A 1 198 ? -3.037 -0.422 11.496 1.00 98.06 198 TRP A N 1
ATOM 1598 C CA . TRP A 1 198 ? -4.095 0.262 12.230 1.00 98.06 198 TRP A CA 1
ATOM 1599 C C . TRP A 1 198 ? -4.103 1.762 11.944 1.00 98.06 198 TRP A C 1
ATOM 1601 O O . TRP A 1 198 ? -3.116 2.459 12.168 1.00 98.06 198 TRP A O 1
ATOM 1611 N N . LEU A 1 199 ? -5.255 2.282 11.514 1.00 97.31 199 LEU A N 1
ATOM 1612 C CA . LEU A 1 199 ? -5.440 3.693 11.173 1.00 97.31 199 LEU A CA 1
ATOM 1613 C C . LEU A 1 199 ? -6.444 4.363 12.114 1.00 97.31 199 LEU A C 1
ATOM 1615 O O . LEU A 1 199 ? -7.477 3.788 12.458 1.00 97.31 199 LEU A O 1
ATOM 1619 N N . ALA A 1 200 ? -6.169 5.611 12.493 1.00 95.25 200 ALA A N 1
ATOM 1620 C CA . ALA A 1 200 ? -7.175 6.475 13.101 1.00 95.25 200 ALA A CA 1
ATOM 1621 C C . ALA A 1 200 ? -8.138 6.990 12.024 1.00 95.25 200 ALA A C 1
ATOM 1623 O O . ALA A 1 200 ? -7.725 7.290 10.905 1.00 95.25 200 ALA A O 1
ATOM 1624 N N . THR A 1 201 ? -9.414 7.124 12.375 1.00 94.12 201 THR A N 1
ATOM 1625 C CA . THR A 1 201 ? -10.451 7.636 11.466 1.00 94.12 201 THR A CA 1
ATOM 1626 C C . THR A 1 201 ? -10.944 9.007 11.920 1.00 94.12 201 THR A C 1
ATOM 1628 O O . THR A 1 201 ? -10.872 9.352 13.102 1.00 94.12 201 THR A O 1
ATOM 1631 N N . TYR A 1 202 ? -11.413 9.822 10.973 1.00 90.44 202 TYR A N 1
ATOM 1632 C CA . TYR A 1 202 ? -11.783 11.219 11.227 1.00 90.44 202 TYR A CA 1
ATOM 1633 C C . TYR A 1 202 ? -12.964 11.373 12.199 1.00 90.44 202 TYR A C 1
ATOM 1635 O O . TYR A 1 202 ? -13.123 12.426 12.811 1.00 90.44 202 TYR A O 1
ATOM 1643 N N . ASP A 1 203 ? -13.782 10.332 12.350 1.00 92.94 203 ASP A N 1
ATOM 1644 C CA . ASP A 1 203 ? -14.936 10.281 13.247 1.00 92.94 203 ASP A CA 1
ATOM 1645 C C . ASP A 1 203 ? -14.601 9.673 14.621 1.00 92.94 203 ASP A C 1
ATOM 1647 O O . ASP A 1 203 ? -15.488 9.222 15.346 1.00 92.94 203 ASP A O 1
ATOM 1651 N N . GLY A 1 204 ? -13.315 9.679 14.996 1.00 93.81 204 GLY A N 1
ATOM 1652 C CA . GLY A 1 204 ? -12.844 9.244 16.313 1.00 93.81 204 GLY A CA 1
ATOM 1653 C C . GLY A 1 204 ? -12.817 7.724 16.494 1.00 93.81 204 GLY A C 1
ATOM 1654 O O . GLY A 1 204 ? -12.753 7.245 17.627 1.00 93.81 204 GLY A O 1
ATOM 1655 N N . GLY A 1 205 ? -12.897 6.959 15.405 1.00 96.44 205 GLY A N 1
ATOM 1656 C CA . GLY A 1 205 ? -12.787 5.503 15.399 1.00 96.44 205 GLY A CA 1
ATOM 1657 C C . GLY A 1 205 ? -11.398 4.977 15.022 1.00 96.44 205 GLY A C 1
ATOM 1658 O O . GLY A 1 205 ? -10.448 5.739 14.817 1.00 96.44 205 GLY A O 1
ATOM 1659 N N . LEU A 1 206 ? -11.314 3.660 14.839 1.00 97.56 206 LEU A N 1
ATOM 1660 C CA . LEU A 1 206 ? -10.129 2.951 14.347 1.00 97.56 206 LEU A CA 1
ATOM 1661 C C . LEU A 1 206 ? -10.479 2.080 13.142 1.00 97.56 206 LEU A C 1
ATOM 1663 O O . LEU A 1 206 ? -11.596 1.581 13.042 1.00 97.56 206 LEU A O 1
ATOM 1667 N N . CYS A 1 207 ? -9.509 1.862 12.262 1.00 97.81 207 CYS A N 1
ATOM 1668 C CA . CYS A 1 207 ? -9.605 0.952 11.130 1.00 97.81 207 CYS A CA 1
ATOM 1669 C C . CYS A 1 207 ? -8.483 -0.087 11.198 1.00 97.81 207 CYS A C 1
ATOM 1671 O O . CYS A 1 207 ? -7.312 0.290 11.201 1.00 97.81 207 CYS A O 1
ATOM 1673 N N . ALA A 1 208 ? -8.843 -1.372 11.234 1.00 97.88 208 ALA A N 1
ATOM 1674 C CA . ALA A 1 208 ? -7.921 -2.469 10.958 1.00 97.88 208 ALA A CA 1
ATOM 1675 C C . ALA A 1 208 ? -7.762 -2.571 9.434 1.00 97.88 208 ALA A C 1
ATOM 1677 O O . ALA A 1 208 ? -8.621 -3.135 8.745 1.00 97.88 208 ALA A O 1
ATOM 1678 N N . SER A 1 209 ? -6.714 -1.931 8.913 1.00 97.44 209 SER A N 1
ATOM 1679 C CA . SER A 1 209 ? -6.467 -1.784 7.477 1.00 97.44 209 SER A CA 1
ATOM 1680 C C . SER A 1 209 ? -5.716 -2.988 6.907 1.00 97.44 209 SER A C 1
ATOM 1682 O O . SER A 1 209 ? -6.019 -3.429 5.803 1.00 97.44 209 SER A O 1
ATOM 1684 N N . LEU A 1 210 ? -4.798 -3.574 7.678 1.00 97.69 210 LEU A N 1
ATOM 1685 C CA . LEU A 1 210 ? -4.091 -4.810 7.353 1.00 97.69 210 LEU A CA 1
ATOM 1686 C C . LEU A 1 210 ? -4.173 -5.759 8.531 1.00 97.69 210 LEU A C 1
ATOM 1688 O O . LEU A 1 210 ? -4.270 -5.323 9.676 1.00 97.69 210 LEU A O 1
ATOM 1692 N N . TYR A 1 211 ? -4.092 -7.050 8.228 1.00 97.06 211 TYR A N 1
ATOM 1693 C CA . TYR A 1 211 ? -4.133 -8.085 9.243 1.00 97.06 211 TYR A CA 1
ATOM 1694 C C . TYR A 1 211 ? -2.734 -8.607 9.544 1.00 97.06 211 TYR A C 1
ATOM 1696 O O . TYR A 1 211 ? -1.980 -8.979 8.641 1.00 97.06 211 TYR A O 1
ATOM 1704 N N . THR A 1 212 ? -2.374 -8.569 10.822 1.00 96.00 212 THR A N 1
ATOM 1705 C CA . THR A 1 212 ? -1.099 -9.040 11.366 1.00 96.00 212 THR A CA 1
ATOM 1706 C C . THR A 1 212 ? -1.199 -9.160 12.884 1.00 96.00 212 THR A C 1
ATOM 1708 O O . THR A 1 212 ? -1.857 -8.358 13.549 1.00 96.00 212 THR A O 1
ATOM 1711 N N . ALA A 1 213 ? -0.526 -10.151 13.466 1.00 97.25 213 ALA A N 1
ATOM 1712 C CA . ALA A 1 213 ? -0.481 -10.302 14.916 1.00 97.25 213 ALA A CA 1
ATOM 1713 C C . ALA A 1 213 ? 0.203 -9.082 15.557 1.00 97.25 213 ALA A C 1
ATOM 1715 O O . ALA A 1 213 ? 1.421 -8.912 15.464 1.00 97.25 213 ALA A O 1
ATOM 1716 N N . CYS A 1 214 ? -0.576 -8.222 16.211 1.00 97.69 214 CYS A N 1
ATOM 1717 C CA . CYS A 1 214 ? -0.075 -6.965 16.754 1.00 97.69 214 CYS A CA 1
ATOM 1718 C C . CYS A 1 214 ? -0.912 -6.445 17.931 1.00 97.69 214 CYS A C 1
ATOM 1720 O O . CYS A 1 214 ? -1.926 -7.019 18.335 1.00 97.69 214 CYS A O 1
ATOM 1722 N N . GLN A 1 215 ? -0.457 -5.335 18.510 1.00 98.12 215 GLN A N 1
ATOM 1723 C CA . GLN A 1 215 ? -1.184 -4.593 19.529 1.00 98.12 215 GLN A CA 1
ATOM 1724 C C . GLN A 1 215 ? -1.157 -3.107 19.183 1.00 98.12 215 GLN A C 1
ATOM 1726 O O . GLN A 1 215 ? -0.085 -2.524 19.033 1.00 98.12 215 GLN A O 1
ATOM 1731 N N . VAL A 1 216 ? -2.331 -2.477 19.155 1.00 98.00 216 VAL A N 1
ATOM 1732 C CA . VAL A 1 216 ? -2.472 -1.026 18.994 1.00 98.00 216 VAL A CA 1
ATOM 1733 C C . VAL A 1 216 ? -3.008 -0.404 20.277 1.00 98.00 216 VAL A C 1
ATOM 1735 O O . VAL A 1 216 ? -3.846 -0.976 20.974 1.00 98.00 216 VAL A O 1
ATOM 1738 N N . THR A 1 217 ? -2.505 0.779 20.626 1.00 98.00 217 THR A N 1
ATOM 1739 C CA . THR A 1 217 ? -3.033 1.597 21.723 1.00 98.00 217 THR A CA 1
ATOM 1740 C C . THR A 1 217 ? -3.305 3.000 21.210 1.00 98.00 217 THR A C 1
ATOM 1742 O O . THR A 1 217 ? -2.383 3.677 20.763 1.00 98.00 217 THR A O 1
ATOM 1745 N N . ALA A 1 218 ? -4.559 3.437 21.284 1.00 96.56 218 ALA A N 1
ATOM 1746 C CA . ALA A 1 218 ? -5.015 4.676 20.660 1.00 96.56 218 ALA A CA 1
ATOM 1747 C C . ALA A 1 218 ? -6.126 5.353 21.474 1.00 96.56 218 ALA A C 1
ATOM 1749 O O . ALA A 1 218 ? -6.722 4.745 22.364 1.00 96.56 218 ALA A O 1
ATOM 1750 N N . LEU A 1 219 ? -6.381 6.628 21.176 1.00 96.19 219 LEU A N 1
ATOM 1751 C CA . LEU A 1 219 ? -7.514 7.387 21.706 1.00 96.19 219 LEU A CA 1
ATOM 1752 C C . LEU A 1 219 ? -8.714 7.224 20.766 1.00 96.19 219 LEU A C 1
ATOM 1754 O O . LEU A 1 219 ? -8.558 7.411 19.563 1.00 96.19 219 LEU A O 1
ATOM 1758 N N . VAL A 1 220 ? -9.889 6.903 21.312 1.00 96.81 220 VAL A N 1
ATOM 1759 C CA . VAL A 1 220 ? -11.138 6.733 20.544 1.00 96.81 220 VAL A CA 1
ATOM 1760 C C . VAL A 1 220 ? -12.320 7.460 21.183 1.00 96.81 220 VAL A C 1
ATOM 1762 O O . VAL A 1 220 ? -12.325 7.706 22.392 1.00 96.81 220 VAL A O 1
ATOM 1765 N N . GLY A 1 221 ? -13.343 7.755 20.384 1.00 93.56 221 GLY A N 1
ATOM 1766 C CA . GLY A 1 221 ? -14.552 8.464 20.803 1.00 93.56 221 GLY A CA 1
ATOM 1767 C C . GLY A 1 221 ? -14.399 9.989 20.792 1.00 93.56 221 GLY A C 1
ATOM 1768 O O . GLY A 1 221 ? -13.406 10.535 20.317 1.00 93.56 221 GLY A O 1
ATOM 1769 N N . GLU A 1 222 ? -15.413 10.687 21.300 1.00 85.94 222 GLU A N 1
ATOM 1770 C CA . GLU A 1 222 ? -15.482 12.152 21.270 1.00 85.94 222 GLU A CA 1
ATOM 1771 C C . GLU A 1 222 ? -14.528 12.838 22.278 1.00 85.94 222 GLU A C 1
ATOM 1773 O O . GLU A 1 222 ? -14.058 12.244 23.253 1.00 85.94 222 GLU A O 1
ATOM 1778 N N . ASN A 1 223 ? -14.297 14.144 22.086 1.00 79.31 223 ASN A N 1
ATOM 1779 C CA . ASN A 1 223 ? -13.519 15.024 22.972 1.00 79.31 223 ASN A CA 1
ATOM 1780 C C . ASN A 1 223 ? -12.039 14.618 23.129 1.00 79.31 223 ASN A C 1
ATOM 1782 O O . ASN A 1 223 ? -11.319 14.499 22.143 1.00 79.31 223 ASN A O 1
ATOM 1786 N N . THR A 1 224 ? -11.546 14.463 24.364 1.00 71.75 224 THR A N 1
ATOM 1787 C CA . THR A 1 224 ? -10.154 14.066 24.652 1.00 71.75 224 THR A CA 1
ATOM 1788 C C . THR A 1 224 ? -9.853 12.611 24.278 1.00 71.75 224 THR A C 1
ATOM 1790 O O . THR A 1 224 ? -8.690 12.213 24.310 1.00 71.75 224 THR A O 1
ATOM 1793 N N . GLY A 1 225 ? -10.883 11.829 23.933 1.00 88.44 225 GLY A N 1
ATOM 1794 C CA . GLY A 1 225 ? -10.797 10.405 23.632 1.00 88.44 225 GLY A CA 1
ATOM 1795 C C . GLY A 1 225 ? -10.562 9.535 24.872 1.00 88.44 225 GLY A C 1
ATOM 1796 O O . GLY A 1 225 ? -10.009 9.967 25.884 1.00 88.44 225 GLY A O 1
ATOM 1797 N N . THR A 1 226 ? -10.981 8.275 24.792 1.00 95.06 226 THR A N 1
ATOM 1798 C CA . THR A 1 226 ? -10.632 7.228 25.761 1.00 95.06 226 THR A CA 1
ATOM 1799 C C . THR A 1 226 ? -9.453 6.436 25.220 1.00 95.06 226 THR A C 1
ATOM 1801 O O . THR A 1 226 ? -9.494 5.975 24.081 1.00 95.06 226 THR A O 1
ATOM 1804 N N . LYS A 1 227 ? -8.398 6.260 26.023 1.00 97.31 227 LYS A N 1
ATOM 1805 C CA . LYS A 1 227 ? -7.249 5.429 25.645 1.00 97.31 227 LYS A CA 1
ATOM 1806 C C . LYS A 1 227 ? -7.621 3.955 25.765 1.00 97.31 227 LYS A C 1
ATOM 1808 O O . LYS A 1 227 ? -7.875 3.482 26.870 1.00 97.31 227 LYS A O 1
ATOM 1813 N N . ILE A 1 228 ? -7.628 3.246 24.645 1.00 97.75 228 ILE A N 1
ATOM 1814 C CA . ILE A 1 228 ? -7.952 1.821 24.570 1.00 97.75 228 ILE A CA 1
ATOM 1815 C C . ILE A 1 228 ? -6.774 1.038 24.004 1.00 97.75 228 ILE A C 1
ATOM 1817 O O . ILE A 1 228 ? -5.909 1.605 23.332 1.00 97.75 228 ILE A O 1
ATOM 1821 N N . THR A 1 229 ? -6.772 -0.271 24.236 1.00 98.62 229 THR A N 1
ATOM 1822 C CA . THR A 1 229 ? -5.829 -1.196 23.606 1.00 98.62 229 THR A CA 1
ATOM 1823 C C . THR A 1 229 ? -6.601 -2.270 22.851 1.00 98.62 229 THR A C 1
ATOM 1825 O O . THR A 1 229 ? -7.545 -2.845 23.389 1.00 98.62 229 THR A O 1
ATOM 1828 N N . ILE A 1 230 ? -6.201 -2.549 21.612 1.00 98.56 230 ILE A N 1
ATOM 1829 C CA . ILE A 1 230 ? -6.712 -3.672 20.822 1.00 98.56 230 ILE A CA 1
ATOM 1830 C C . ILE A 1 230 ? -5.552 -4.628 20.573 1.00 98.56 230 ILE A C 1
ATOM 1832 O O . ILE A 1 230 ? -4.498 -4.214 20.094 1.00 98.56 230 ILE A O 1
ATOM 1836 N N . ILE A 1 231 ? -5.744 -5.894 20.934 1.00 98.75 231 ILE A N 1
ATOM 1837 C CA . ILE A 1 231 ? -4.809 -6.981 20.644 1.00 98.75 231 ILE A CA 1
ATOM 1838 C C . ILE A 1 231 ? -5.395 -7.780 19.487 1.00 98.75 231 ILE A C 1
ATOM 1840 O O . ILE A 1 231 ? -6.483 -8.343 19.620 1.00 98.75 231 ILE A O 1
ATOM 1844 N N . GLU A 1 232 ? -4.678 -7.823 18.375 1.00 98.50 232 GLU A N 1
ATOM 1845 C CA . GLU A 1 232 ? -5.010 -8.617 17.201 1.00 98.50 232 GLU A CA 1
ATOM 1846 C C . GLU A 1 232 ? -4.243 -9.939 17.256 1.00 98.50 232 GLU A C 1
ATOM 1848 O O . GLU A 1 232 ? -3.013 -9.975 17.253 1.00 98.50 232 GLU A O 1
ATOM 1853 N N . GLN A 1 233 ? -4.983 -11.039 17.349 1.00 98.44 233 GLN A N 1
ATOM 1854 C CA . GLN A 1 233 ? -4.446 -12.389 17.403 1.00 98.44 233 GLN A CA 1
ATOM 1855 C C . GLN A 1 233 ? -4.869 -13.131 16.147 1.00 98.44 233 GLN A C 1
ATOM 1857 O O . GLN A 1 233 ? -6.050 -13.414 15.941 1.00 98.44 233 GLN A O 1
ATOM 1862 N N . THR A 1 234 ? -3.892 -13.438 15.308 1.00 97.75 234 THR A N 1
ATOM 1863 C CA . THR A 1 234 ? -4.099 -14.158 14.061 1.00 97.75 234 THR A CA 1
ATOM 1864 C C . THR A 1 234 ? -2.814 -14.870 13.656 1.00 97.75 234 THR A C 1
ATOM 1866 O O . THR A 1 234 ? -1.722 -14.451 14.039 1.00 97.75 234 THR A O 1
ATOM 1869 N N . ASN A 1 235 ? -2.954 -15.946 12.887 1.00 97.12 235 ASN A N 1
ATOM 1870 C CA . ASN A 1 235 ? -1.854 -16.586 12.169 1.00 97.12 235 ASN A CA 1
ATOM 1871 C C . ASN A 1 235 ? -1.887 -16.216 10.671 1.00 97.12 235 ASN A C 1
ATOM 1873 O O . ASN A 1 235 ? -1.318 -16.913 9.834 1.00 97.12 235 ASN A O 1
ATOM 1877 N N . TYR A 1 236 ? -2.590 -15.136 10.313 1.00 95.81 236 TYR A N 1
ATOM 1878 C CA . TYR A 1 236 ? -2.576 -14.555 8.974 1.00 95.81 236 TYR A CA 1
ATOM 1879 C C . TYR A 1 236 ? -1.127 -14.285 8.519 1.00 95.81 236 TYR A C 1
ATOM 1881 O O . TYR A 1 236 ? -0.325 -13.796 9.321 1.00 95.81 236 TYR A O 1
ATOM 1889 N N . PRO A 1 237 ? -0.752 -14.602 7.266 1.00 94.12 237 PRO A N 1
ATOM 1890 C CA . PRO A 1 237 ? -1.601 -15.033 6.147 1.00 94.12 237 PRO A CA 1
ATOM 1891 C C . PRO A 1 237 ? -1.862 -16.551 6.059 1.00 94.12 237 PRO A C 1
ATOM 1893 O O . PRO A 1 237 ? -2.457 -17.007 5.087 1.00 94.12 237 PRO A O 1
ATOM 1896 N N . TYR A 1 238 ? -1.423 -17.361 7.028 1.00 94.69 238 TYR A N 1
ATOM 1897 C CA . TYR A 1 238 ? -1.593 -18.824 6.993 1.00 94.69 238 TYR A CA 1
ATOM 1898 C C . TYR A 1 238 ? -2.978 -19.294 7.455 1.00 94.69 238 TYR A C 1
ATOM 1900 O O . TYR A 1 238 ? -3.404 -20.396 7.110 1.00 94.69 238 TYR A O 1
ATOM 1908 N N . GLU A 1 239 ? -3.680 -18.470 8.233 1.00 94.50 239 GLU A N 1
ATOM 1909 C CA . GLU A 1 239 ? -5.047 -18.719 8.687 1.00 94.50 239 GLU A CA 1
ATOM 1910 C C . GLU A 1 239 ? -5.938 -17.502 8.434 1.00 94.50 239 GLU A C 1
ATOM 1912 O O . GLU A 1 239 ? -5.495 -16.358 8.501 1.00 94.50 239 GLU A O 1
ATOM 1917 N N . GLU A 1 240 ? -7.223 -17.760 8.193 1.00 91.69 240 GLU A N 1
ATOM 1918 C CA . GLU A 1 240 ? -8.230 -16.736 7.878 1.00 91.69 240 GLU A CA 1
ATOM 1919 C C . GLU A 1 240 ? -8.957 -16.208 9.139 1.00 91.69 240 GLU A C 1
ATOM 1921 O O . GLU A 1 240 ? -9.818 -15.335 9.043 1.00 91.69 240 GLU A O 1
ATOM 1926 N N . ASN A 1 241 ? -8.655 -16.738 10.335 1.00 94.94 241 ASN A N 1
ATOM 1927 C CA . ASN A 1 241 ? -9.272 -16.282 11.584 1.00 94.94 241 ASN A CA 1
ATOM 1928 C C . ASN A 1 241 ? -8.506 -15.097 12.183 1.00 94.94 241 ASN A C 1
ATOM 1930 O O . ASN A 1 241 ? -7.300 -15.175 12.425 1.00 94.94 241 ASN A O 1
ATOM 1934 N N . ILE A 1 242 ? -9.229 -14.015 12.466 1.00 97.44 242 ILE A N 1
ATOM 1935 C CA . ILE A 1 242 ? -8.678 -12.808 13.081 1.00 97.44 242 ILE A CA 1
ATOM 1936 C C . ILE A 1 242 ? -9.484 -12.512 14.345 1.00 97.44 242 ILE A C 1
ATOM 1938 O O . ILE A 1 242 ? -10.682 -12.223 14.284 1.00 97.44 242 ILE A O 1
ATOM 1942 N N . GLN A 1 243 ? -8.836 -12.607 15.506 1.00 98.19 243 GLN A N 1
ATOM 1943 C CA . GLN A 1 243 ? -9.449 -12.335 16.802 1.00 98.19 243 GLN A CA 1
ATOM 1944 C C . GLN A 1 243 ? -8.951 -11.000 17.356 1.00 98.19 243 GLN A C 1
ATOM 1946 O O . GLN A 1 243 ? -7.768 -10.835 17.640 1.00 98.19 243 GLN A O 1
ATOM 1951 N N . PHE A 1 244 ? -9.879 -10.080 17.612 1.00 98.38 244 PHE A N 1
ATOM 1952 C CA . PHE A 1 244 ? -9.590 -8.831 18.314 1.00 98.38 244 PHE A CA 1
ATOM 1953 C C . PHE A 1 244 ? -10.006 -8.929 19.781 1.00 98.38 244 PHE A C 1
ATOM 1955 O O . PHE A 1 244 ? -11.150 -9.267 20.092 1.00 98.38 244 PHE A O 1
ATOM 1962 N N . ARG A 1 245 ? -9.100 -8.586 20.700 1.00 98.38 245 ARG A N 1
ATOM 1963 C CA . ARG A 1 245 ? -9.417 -8.378 22.120 1.00 98.38 245 ARG A CA 1
ATOM 1964 C C . ARG A 1 245 ? -9.312 -6.902 22.454 1.00 98.38 245 ARG A C 1
ATOM 1966 O O . ARG A 1 245 ? -8.229 -6.326 22.381 1.00 98.38 245 ARG A O 1
ATOM 1973 N N . LEU A 1 246 ? -10.436 -6.308 22.838 1.00 97.88 246 LEU A N 1
ATOM 1974 C CA . LEU A 1 246 ? -10.523 -4.897 23.196 1.00 97.88 246 LEU A CA 1
ATOM 1975 C C . LEU A 1 246 ? -10.387 -4.750 24.713 1.00 97.88 246 LEU A C 1
ATOM 1977 O O . LEU A 1 246 ? -11.156 -5.329 25.478 1.00 97.88 246 LEU A O 1
ATOM 1981 N N . GLN A 1 247 ? -9.415 -3.954 25.144 1.00 98.06 247 GLN A N 1
ATOM 1982 C CA . GLN A 1 247 ? -9.214 -3.557 26.531 1.00 98.06 247 GLN A CA 1
ATOM 1983 C C . GLN A 1 247 ? -9.648 -2.101 26.683 1.00 98.06 247 GLN A C 1
ATOM 1985 O O . GLN A 1 247 ? -9.005 -1.182 26.169 1.00 98.06 247 GLN A O 1
ATOM 1990 N N . LEU A 1 248 ? -10.767 -1.909 27.379 1.00 95.69 248 LEU A N 1
ATOM 1991 C CA . LEU A 1 248 ? -11.404 -0.614 27.583 1.00 95.69 248 LEU A CA 1
ATOM 1992 C C . LEU A 1 248 ? -11.354 -0.275 29.083 1.00 95.69 248 LEU A C 1
ATOM 1994 O O . LEU A 1 248 ? -11.919 -1.028 29.877 1.00 95.69 248 LEU A O 1
ATOM 1998 N N . PRO A 1 249 ? -10.704 0.826 29.507 1.00 94.56 249 PRO A N 1
ATOM 1999 C CA . PRO A 1 249 ? -10.680 1.217 30.921 1.00 94.56 249 PRO A CA 1
ATOM 2000 C C . PRO A 1 249 ? -12.024 1.786 31.407 1.00 94.56 249 PRO A C 1
ATOM 2002 O O . PRO A 1 249 ? -12.280 1.826 32.607 1.00 94.56 249 PRO A O 1
ATOM 2005 N N . ALA A 1 250 ? -12.873 2.235 30.482 1.00 92.56 250 ALA A N 1
ATOM 2006 C CA . ALA A 1 250 ? -14.224 2.724 30.721 1.00 92.56 250 ALA A CA 1
ATOM 2007 C C . ALA A 1 250 ? -15.092 2.467 29.478 1.00 92.56 250 ALA A C 1
ATOM 2009 O O . ALA A 1 250 ? -14.568 2.203 28.394 1.00 92.56 250 ALA A O 1
ATOM 2010 N N . SER A 1 251 ? -16.415 2.559 29.631 1.00 94.00 251 SER A N 1
ATOM 2011 C CA . SER A 1 251 ? -17.337 2.489 28.493 1.00 94.00 251 SER A CA 1
ATOM 2012 C C . SER A 1 251 ? -17.098 3.666 27.542 1.00 94.00 251 SER A C 1
ATOM 2014 O O . SER A 1 251 ? -17.044 4.813 27.983 1.00 94.00 251 SER A O 1
ATOM 2016 N N . VAL A 1 252 ? -16.960 3.382 26.247 1.00 95.25 252 VAL A N 1
ATOM 2017 C CA . VAL A 1 252 ? -16.754 4.379 25.191 1.00 95.25 252 VAL A CA 1
ATOM 2018 C C . VAL A 1 252 ? -17.440 3.918 23.910 1.00 95.25 252 VAL A C 1
ATOM 2020 O O . VAL A 1 252 ? -17.410 2.735 23.572 1.00 95.25 252 VAL A O 1
ATOM 2023 N N . GLN A 1 253 ? -18.051 4.858 23.192 1.00 95.06 253 GLN A N 1
ATOM 2024 C CA . GLN A 1 253 ? -18.620 4.624 21.871 1.00 95.06 253 GLN A CA 1
ATOM 2025 C C . GLN A 1 253 ? -17.660 5.150 20.804 1.00 95.06 253 GLN A C 1
ATOM 2027 O O . GLN A 1 253 ? -17.224 6.297 20.862 1.00 95.06 253 GLN A O 1
ATOM 2032 N N . PHE A 1 254 ? -17.330 4.303 19.836 1.00 96.38 254 PHE A N 1
ATOM 2033 C CA . PHE A 1 254 ? -16.517 4.648 18.675 1.00 96.38 254 PHE A CA 1
ATOM 2034 C C . PHE A 1 254 ? -16.806 3.659 17.545 1.00 96.38 254 PHE A C 1
ATOM 2036 O O . PHE A 1 254 ? -17.399 2.601 17.775 1.00 96.38 254 PHE A O 1
ATOM 2043 N N . LYS A 1 255 ? -16.393 3.996 16.323 1.00 95.94 255 LYS A N 1
ATOM 2044 C CA . LYS A 1 255 ? -16.495 3.080 15.187 1.00 95.94 255 LYS A CA 1
ATOM 2045 C C . LYS A 1 255 ? -15.222 2.260 15.040 1.00 95.94 255 LYS A C 1
ATOM 2047 O O . LYS A 1 255 ? -14.117 2.794 15.115 1.00 95.94 255 LYS A O 1
ATOM 2052 N N . LEU A 1 256 ? -15.394 0.966 14.807 1.00 96.94 256 LEU A N 1
ATOM 2053 C CA . LEU A 1 256 ? -14.320 0.061 14.431 1.00 96.94 256 LEU A CA 1
ATOM 2054 C C . LEU A 1 256 ? -14.580 -0.411 13.003 1.00 96.94 256 LEU A C 1
ATOM 2056 O O . LEU A 1 256 ? -15.537 -1.141 12.753 1.00 96.94 256 LEU A O 1
ATOM 2060 N N . TYR A 1 257 ? -13.739 0.033 12.080 1.00 96.94 257 TYR A N 1
ATOM 2061 C CA . TYR A 1 257 ? -13.758 -0.384 10.689 1.00 96.94 257 TYR A CA 1
ATOM 2062 C C . TYR A 1 257 ? -12.845 -1.598 10.524 1.00 96.94 257 TYR A C 1
ATOM 2064 O O . TYR A 1 257 ? -11.717 -1.611 11.016 1.00 96.94 257 TYR A O 1
ATOM 2072 N N . LEU A 1 258 ? -13.341 -2.624 9.842 1.00 96.25 258 LEU A N 1
ATOM 2073 C CA . LEU A 1 258 ? -12.581 -3.821 9.504 1.00 96.25 258 LEU A CA 1
ATOM 2074 C C . LEU A 1 258 ? -12.541 -3.906 7.983 1.00 96.25 258 LEU A C 1
ATOM 2076 O O . LEU A 1 258 ? -13.604 -3.928 7.355 1.00 96.25 258 LEU A O 1
ATOM 2080 N N . ARG A 1 259 ? -11.347 -3.930 7.386 1.00 94.81 259 ARG A N 1
ATOM 2081 C CA . ARG A 1 259 ? -11.240 -4.151 5.943 1.00 94.81 259 ARG A CA 1
ATOM 2082 C C . ARG A 1 259 ? -11.776 -5.536 5.597 1.00 94.81 259 ARG A C 1
ATOM 2084 O O . ARG A 1 259 ? -11.329 -6.528 6.146 1.00 94.81 259 ARG A O 1
ATOM 2091 N N . ILE A 1 260 ? -12.658 -5.624 4.612 1.00 93.44 260 ILE A N 1
ATOM 2092 C CA . ILE A 1 260 ? -12.937 -6.897 3.947 1.00 93.44 260 ILE A CA 1
ATOM 2093 C C . ILE A 1 260 ? -12.063 -6.930 2.691 1.00 93.44 260 ILE A C 1
ATOM 2095 O O . ILE A 1 260 ? -12.314 -6.118 1.802 1.00 93.44 260 ILE A O 1
ATOM 2099 N N . PRO A 1 261 ? -11.045 -7.806 2.607 1.00 93.69 261 PRO A N 1
ATOM 2100 C CA . PRO A 1 261 ? -10.207 -7.887 1.415 1.00 93.69 261 PRO A CA 1
ATOM 2101 C C . PRO A 1 261 ? -11.045 -8.220 0.177 1.00 93.69 261 PRO A C 1
ATOM 2103 O O . PRO A 1 261 ? -11.920 -9.089 0.252 1.00 93.69 261 PRO A O 1
ATOM 2106 N N . ASN A 1 262 ? -10.791 -7.585 -0.973 1.00 91.25 262 ASN A N 1
ATOM 2107 C CA . ASN A 1 262 ? -11.616 -7.820 -2.166 1.00 91.25 262 ASN A CA 1
ATOM 2108 C C . ASN A 1 262 ? -11.514 -9.254 -2.696 1.00 91.25 262 ASN A C 1
ATOM 2110 O O . ASN A 1 262 ? -12.488 -9.762 -3.242 1.00 91.25 262 ASN A O 1
ATOM 2114 N N . TRP A 1 263 ? -10.375 -9.923 -2.490 1.00 89.88 263 TRP A N 1
ATOM 2115 C CA . TRP A 1 263 ? -10.178 -11.335 -2.841 1.00 89.88 263 TRP A CA 1
ATOM 2116 C C . TRP A 1 263 ? -10.950 -12.303 -1.924 1.00 89.88 263 TRP A C 1
ATOM 2118 O O . TRP A 1 263 ? -10.979 -13.509 -2.172 1.00 89.88 263 TRP A O 1
ATOM 2128 N N . CYS A 1 264 ? -11.575 -11.810 -0.848 1.00 90.81 264 CYS A N 1
ATOM 2129 C CA . CYS A 1 264 ? -12.399 -12.615 0.046 1.00 90.81 264 CYS A CA 1
ATOM 2130 C C . CYS A 1 264 ? -13.751 -12.939 -0.621 1.00 90.81 264 CYS A C 1
ATOM 2132 O O . CYS A 1 264 ? -14.763 -12.274 -0.387 1.00 90.81 264 CYS A O 1
ATOM 2134 N N . ASP A 1 265 ? -13.754 -13.974 -1.466 1.00 75.94 265 ASP A N 1
ATOM 2135 C CA . ASP A 1 265 ? -14.932 -14.446 -2.213 1.00 75.94 265 ASP A CA 1
ATOM 2136 C C . ASP A 1 265 ? -15.953 -15.184 -1.331 1.00 75.94 265 ASP A C 1
ATOM 2138 O O . ASP A 1 265 ? -17.151 -15.239 -1.624 1.00 75.94 265 ASP A O 1
ATOM 2142 N N . LYS A 1 266 ? -15.488 -15.791 -0.232 1.00 70.00 266 LYS A N 1
ATOM 2143 C CA . LYS A 1 266 ? -16.365 -16.399 0.779 1.00 70.00 266 LYS A CA 1
ATOM 2144 C C . LYS A 1 266 ? -17.009 -15.285 1.593 1.00 70.00 266 LYS A C 1
ATOM 2146 O O . LYS A 1 266 ? -16.408 -14.241 1.766 1.00 70.00 266 LYS A O 1
ATOM 2151 N N . ALA A 1 267 ? -18.209 -15.500 2.128 1.00 78.50 267 ALA A N 1
ATOM 2152 C CA . ALA A 1 267 ? -18.842 -14.504 2.986 1.00 78.50 267 ALA A CA 1
ATOM 2153 C C . ALA A 1 267 ? -18.106 -14.387 4.328 1.00 78.50 267 ALA A C 1
ATOM 2155 O O . ALA A 1 267 ? -18.261 -15.295 5.153 1.00 78.50 267 ALA A O 1
ATOM 2156 N N . PRO A 1 268 ? -17.317 -13.319 4.572 1.00 90.12 268 PRO A N 1
ATOM 2157 C CA . PRO A 1 268 ? -16.765 -13.099 5.890 1.00 90.12 268 PRO A CA 1
ATOM 2158 C C . PRO A 1 268 ? -17.911 -12.861 6.866 1.00 90.12 268 PRO A C 1
ATOM 2160 O O . PRO A 1 268 ? -18.897 -12.178 6.566 1.00 90.12 268 PRO A O 1
ATOM 2163 N N . THR A 1 269 ? -17.749 -13.426 8.052 1.00 93.62 269 THR A N 1
ATOM 2164 C CA . THR A 1 269 ? -18.649 -13.218 9.177 1.00 93.62 269 THR A CA 1
ATOM 2165 C C . THR A 1 269 ? -17.911 -12.455 10.257 1.00 93.62 269 THR A C 1
ATOM 2167 O O . THR A 1 269 ? -16.785 -12.816 10.600 1.00 93.62 269 THR A O 1
ATOM 2170 N N . VAL A 1 270 ? -18.557 -11.454 10.845 1.00 95.19 270 VAL A N 1
ATOM 2171 C CA . VAL A 1 270 ? -18.046 -10.775 12.038 1.00 95.19 270 VAL A CA 1
ATOM 2172 C C . VAL A 1 270 ? -18.946 -11.128 13.206 1.00 95.19 270 VAL A C 1
ATOM 2174 O O . VAL A 1 270 ? -20.170 -11.011 13.118 1.00 95.19 270 VAL A O 1
ATOM 2177 N N . SER A 1 271 ? -18.336 -11.540 14.314 1.00 96.44 271 SER A N 1
ATOM 2178 C CA . SER A 1 271 ? -19.041 -11.794 15.565 1.00 96.44 271 SER A CA 1
ATOM 2179 C C . SER A 1 271 ? -18.459 -10.973 16.703 1.00 96.44 271 SER A C 1
ATOM 2181 O O . SER A 1 271 ? -17.239 -10.887 16.838 1.00 96.44 271 SER A O 1
ATOM 2183 N N . ILE A 1 272 ? -19.324 -10.444 17.562 1.00 96.88 272 ILE A N 1
ATOM 2184 C CA . ILE A 1 272 ? -18.945 -9.770 18.803 1.00 96.88 272 ILE A CA 1
ATOM 2185 C C . ILE A 1 272 ? -19.412 -10.651 19.958 1.00 96.88 272 ILE A C 1
ATOM 2187 O O . ILE A 1 272 ? -20.598 -10.947 20.075 1.00 96.88 272 ILE A O 1
ATOM 2191 N N . ASN A 1 273 ? -18.478 -11.104 20.799 1.00 96.56 273 ASN A N 1
ATOM 2192 C CA . ASN A 1 273 ? -18.765 -11.988 21.938 1.00 96.56 273 ASN A CA 1
ATOM 2193 C C . ASN A 1 273 ? -19.618 -13.221 21.559 1.00 96.56 273 ASN A C 1
ATOM 2195 O O . ASN A 1 273 ? -20.528 -13.612 22.286 1.00 96.56 273 ASN A O 1
ATOM 2199 N N . GLY A 1 274 ? -19.335 -13.816 20.394 1.00 95.75 274 GLY A N 1
ATOM 2200 C CA . GLY A 1 274 ? -20.036 -14.995 19.871 1.00 95.75 274 GLY A CA 1
ATOM 2201 C C . GLY A 1 274 ? -21.352 -14.710 19.137 1.00 95.75 274 GLY A C 1
ATOM 2202 O O . GLY A 1 274 ? -21.923 -15.630 18.561 1.00 95.75 274 GLY A O 1
ATOM 2203 N N . GLN A 1 275 ? -21.829 -13.463 19.107 1.00 97.06 275 GLN A N 1
ATOM 2204 C CA . GLN A 1 275 ? -23.021 -13.076 18.349 1.00 97.06 275 GLN A CA 1
ATOM 2205 C C . GLN A 1 275 ? -22.625 -12.524 16.981 1.00 97.06 275 GLN A C 1
ATOM 2207 O O . GLN A 1 275 ? -21.858 -11.566 16.906 1.00 97.06 275 GLN A O 1
ATOM 2212 N N . VAL A 1 276 ? -23.133 -13.122 15.900 1.00 95.75 276 VAL A N 1
ATOM 2213 C CA . VAL A 1 276 ? -22.895 -12.645 14.529 1.00 95.75 276 VAL A CA 1
ATOM 2214 C C . VAL A 1 276 ? -23.585 -11.295 14.333 1.00 95.75 276 VAL A C 1
ATOM 2216 O O . VAL A 1 276 ? -24.783 -11.169 14.575 1.00 95.75 276 VAL A O 1
ATOM 2219 N N . VAL A 1 277 ? -22.820 -10.296 13.897 1.00 94.81 277 VAL A N 1
ATOM 2220 C CA . VAL A 1 277 ? -23.292 -8.923 13.636 1.00 94.81 277 VAL A CA 1
ATOM 2221 C C . VAL A 1 277 ? -23.169 -8.523 12.167 1.00 94.81 277 VAL A C 1
ATOM 2223 O O . VAL A 1 277 ? -23.761 -7.533 11.751 1.00 94.81 277 VAL A O 1
ATOM 2226 N N . PHE A 1 278 ? -22.408 -9.286 11.382 1.00 93.38 278 PHE A N 1
ATOM 2227 C CA . PHE A 1 278 ? -22.261 -9.104 9.944 1.00 93.38 278 PHE A CA 1
ATOM 2228 C C . PHE A 1 278 ? -22.037 -10.461 9.278 1.00 93.38 278 PHE A C 1
ATOM 2230 O O . PHE A 1 278 ? -21.251 -11.271 9.774 1.00 93.38 278 PHE A O 1
ATOM 2237 N N . ASP A 1 279 ? -22.710 -10.683 8.153 1.00 90.12 279 ASP A N 1
ATOM 2238 C CA . ASP A 1 279 ? -22.545 -11.850 7.291 1.00 90.12 279 ASP A CA 1
ATOM 2239 C C . ASP A 1 279 ? -22.796 -11.428 5.843 1.00 90.12 279 ASP A C 1
ATOM 2241 O O . ASP A 1 279 ? -23.939 -11.188 5.451 1.00 90.12 279 ASP A O 1
ATOM 2245 N N . ARG A 1 280 ? -21.725 -11.376 5.043 1.00 84.94 280 ARG A N 1
ATOM 2246 C CA . ARG A 1 280 ? -21.778 -10.903 3.651 1.00 84.94 280 ARG A CA 1
ATOM 2247 C C . ARG A 1 280 ? -22.754 -11.693 2.769 1.00 84.94 280 ARG A C 1
ATOM 2249 O O . ARG A 1 280 ? -23.198 -11.161 1.764 1.00 84.94 280 ARG A O 1
ATOM 2256 N N . LYS A 1 281 ? -23.099 -12.945 3.101 1.00 76.12 281 LYS A N 1
ATOM 2257 C CA . LYS A 1 281 ? -24.082 -13.733 2.326 1.00 76.12 281 LYS A CA 1
ATOM 2258 C C . LYS A 1 281 ? -25.518 -13.236 2.502 1.00 76.12 281 LYS A C 1
ATOM 2260 O O . LYS A 1 281 ? -26.353 -13.527 1.653 1.00 76.12 281 LYS A O 1
ATOM 2265 N N . ASN A 1 282 ? -25.800 -12.550 3.608 1.00 59.53 282 ASN A N 1
ATOM 2266 C CA . ASN A 1 282 ? -27.142 -12.171 4.050 1.00 59.53 282 ASN A CA 1
ATOM 2267 C C . ASN A 1 282 ? -27.381 -10.644 4.037 1.00 59.53 282 ASN A C 1
ATOM 2269 O O . ASN A 1 282 ? -28.418 -10.192 4.522 1.00 59.53 282 ASN A O 1
ATOM 2273 N N . THR A 1 283 ? -26.444 -9.866 3.489 1.00 55.34 283 THR A N 1
ATOM 2274 C CA . THR A 1 283 ? -26.501 -8.400 3.292 1.00 55.34 283 THR A CA 1
ATOM 2275 C C . THR A 1 283 ? -26.388 -8.060 1.823 1.00 55.34 283 THR A C 1
ATOM 2277 O O . THR A 1 283 ? -27.141 -7.168 1.380 1.00 55.34 283 THR A O 1
#

Organism: Adineta ricciae (NCBI:txid249248)

Nearest PDB structures (foldseek):
  3vw5-assembly3_C  TM=6.559E-01  e=7.725E-03  Ruminococcus albus
  7d5g-assembly1_A  TM=5.858E-01  e=9.687E-02  Caldicellulosiruptor saccharolyticus DSM 8903
  5czl-assembly1_A  TM=6.073E-01  e=1.625E-01  Raoultella ornithinolytica
  5gy3-assembly1_A  TM=6.391E-01  e=5.755E-01  Klebsiella pneumoniae
  5fjs-assembly1_B  TM=5.277E-01  e=2.045E-01  Thermoanaerobacterium xylanolyticum LX-11